Protein AF-A0A6G1R7Q6-F1 (afdb_monomer)

Foldseek 3Di:
DPPPPDDPPDDPDPDPVSVLLVCLCPDPPPLSVQLNPDPDPVSNVVSVVVSVVVVVVVVVVVVVVVVVVVVPPPPPDDDDDDDPDDDDDDDDPDPDDCVVCVVVCVVVVVVVVVVCCVPPVDDDDPDDPDPDPPDPPPCPVVVCVVVFDWDDDAPAQWIAGPPPRDIDGHPDHDHDPPPDPD

Structure (mmCIF, N/CA/C/O backbone):
data_AF-A0A6G1R7Q6-F1
#
_entry.id   AF-A0A6G1R7Q6-F1
#
loop_
_atom_site.group_PDB
_atom_site.id
_atom_site.type_symbol
_atom_site.label_atom_id
_atom_site.label_alt_id
_atom_site.label_comp_id
_atom_site.label_asym_id
_atom_site.label_entity_id
_atom_site.label_seq_id
_atom_site.pdbx_PDB_ins_code
_atom_site.Cartn_x
_atom_site.Cartn_y
_atom_site.Cartn_z
_atom_site.occupancy
_atom_site.B_iso_or_equiv
_atom_site.auth_seq_id
_atom_site.auth_comp_id
_atom_site.auth_asym_id
_atom_site.auth_atom_id
_atom_site.pdbx_PDB_model_num
ATOM 1 N N . ARG A 1 1 ? 12.027 -25.058 -57.296 1.00 44.38 1 ARG A N 1
ATOM 2 C CA . ARG A 1 1 ? 12.756 -23.795 -57.598 1.00 44.38 1 ARG A CA 1
ATOM 3 C C . ARG A 1 1 ? 12.072 -22.556 -56.973 1.00 44.38 1 ARG A C 1
ATOM 5 O O . ARG A 1 1 ? 11.992 -21.531 -57.625 1.00 44.38 1 ARG A O 1
ATOM 12 N N . ILE A 1 2 ? 11.591 -22.612 -55.720 1.00 52.03 2 ILE A N 1
ATOM 13 C CA . ILE A 1 2 ? 10.742 -21.535 -55.143 1.00 52.03 2 ILE A CA 1
ATOM 14 C C . ILE A 1 2 ? 11.391 -20.832 -53.927 1.00 52.03 2 ILE A C 1
ATOM 16 O O . ILE A 1 2 ? 10.943 -19.781 -53.499 1.00 52.03 2 ILE A O 1
ATOM 20 N N . LYS A 1 3 ? 12.535 -21.310 -53.413 1.00 49.12 3 LYS A N 1
ATOM 21 C CA . LYS A 1 3 ? 13.227 -20.677 -52.267 1.00 49.12 3 LYS A CA 1
ATOM 22 C C . LYS A 1 3 ? 14.117 -19.464 -52.618 1.00 49.12 3 LYS A C 1
ATOM 24 O O . LYS A 1 3 ? 14.920 -19.065 -51.786 1.00 49.12 3 LYS A O 1
ATOM 29 N N . ARG A 1 4 ? 14.037 -18.900 -53.833 1.00 58.22 4 ARG A N 1
ATOM 30 C CA . ARG A 1 4 ? 14.948 -17.823 -54.302 1.00 58.22 4 ARG A CA 1
ATOM 31 C C . ARG A 1 4 ? 14.340 -16.415 -54.351 1.00 58.22 4 ARG A C 1
ATOM 33 O O . ARG A 1 4 ? 15.056 -15.482 -54.681 1.00 58.22 4 ARG A O 1
ATOM 40 N N . THR A 1 5 ? 13.062 -16.250 -54.012 1.00 52.59 5 THR A N 1
ATOM 41 C CA . THR A 1 5 ? 12.348 -14.960 -54.121 1.00 52.59 5 THR A CA 1
ATOM 42 C C . THR A 1 5 ? 11.816 -14.418 -52.797 1.00 52.59 5 THR A C 1
ATOM 44 O O . THR A 1 5 ? 11.143 -13.393 -52.788 1.00 52.59 5 THR A O 1
ATOM 47 N N . LEU A 1 6 ? 12.127 -15.051 -51.663 1.00 55.28 6 LEU A N 1
ATOM 48 C CA . LEU A 1 6 ? 11.830 -14.445 -50.368 1.00 55.28 6 LEU A CA 1
ATOM 49 C C . LEU A 1 6 ? 12.933 -13.423 -50.059 1.00 55.28 6 LEU A C 1
ATOM 51 O O . LEU A 1 6 ? 14.099 -13.824 -49.999 1.00 55.28 6 LEU A O 1
ATOM 55 N N . PRO A 1 7 ? 12.615 -12.124 -49.875 1.00 53.28 7 PRO A N 1
ATOM 56 C CA . PRO A 1 7 ? 13.604 -11.160 -49.422 1.00 53.28 7 PRO A CA 1
ATOM 57 C C . PRO A 1 7 ? 14.134 -11.666 -48.085 1.00 53.28 7 PRO A C 1
ATOM 59 O O . PRO A 1 7 ? 13.370 -11.871 -47.140 1.00 53.28 7 PRO A O 1
ATOM 62 N N . VAL A 1 8 ? 15.434 -11.942 -48.032 1.00 57.00 8 VAL A N 1
ATOM 63 C CA . VAL A 1 8 ? 16.099 -12.431 -46.828 1.00 57.00 8 VAL A CA 1
ATOM 64 C C . VAL A 1 8 ? 15.989 -11.320 -45.782 1.00 57.00 8 VAL A C 1
ATOM 66 O O . VAL A 1 8 ? 16.783 -10.389 -45.761 1.00 57.00 8 VAL A O 1
ATOM 69 N N . LYS A 1 9 ? 14.961 -11.386 -44.930 1.00 56.50 9 LYS A N 1
ATOM 70 C CA . LYS A 1 9 ? 14.707 -10.454 -43.815 1.00 56.50 9 LYS A CA 1
ATOM 71 C C . LYS A 1 9 ? 15.637 -10.715 -42.616 1.00 56.50 9 LYS A C 1
ATOM 73 O O . LYS A 1 9 ? 15.301 -10.375 -41.488 1.00 56.50 9 LYS A O 1
ATOM 78 N N . GLY A 1 10 ? 16.778 -11.360 -42.848 1.00 63.69 10 GLY A N 1
ATOM 79 C CA . GLY A 1 10 ? 17.744 -11.740 -41.823 1.00 63.69 10 GLY A CA 1
ATOM 80 C C . GLY A 1 10 ? 19.113 -11.102 -42.079 1.00 63.69 10 GLY A C 1
ATOM 81 O O . GLY A 1 10 ? 19.461 -10.867 -43.238 1.00 63.69 10 GLY A O 1
ATOM 82 N N . PRO A 1 11 ? 19.896 -10.817 -41.025 1.00 63.00 11 PRO A N 1
ATOM 83 C CA . PRO A 1 11 ? 21.229 -10.241 -41.158 1.00 63.00 11 PRO A CA 1
ATOM 84 C C . PRO A 1 11 ? 22.168 -11.223 -41.870 1.00 63.00 11 PRO A C 1
ATOM 86 O O . PRO A 1 11 ? 22.487 -12.281 -41.337 1.00 63.00 11 PRO A O 1
ATOM 89 N N . GLN A 1 12 ? 22.647 -10.870 -43.064 1.00 65.62 12 GLN A N 1
ATOM 90 C CA . GLN A 1 12 ? 23.795 -11.542 -43.681 1.00 65.62 12 GLN A CA 1
ATOM 91 C C . GLN A 1 12 ? 25.075 -10.979 -43.056 1.00 65.62 12 GLN A C 1
ATOM 93 O O . GLN A 1 12 ? 25.733 -10.119 -43.632 1.00 65.62 12 GLN A O 1
ATOM 98 N N . ALA A 1 13 ? 25.362 -11.393 -41.822 1.00 61.62 13 ALA A N 1
ATOM 99 C CA . ALA A 1 13 ? 26.537 -10.966 -41.074 1.00 61.62 13 ALA A CA 1
ATOM 100 C C . ALA A 1 13 ? 27.433 -12.186 -40.802 1.00 61.62 13 ALA A C 1
ATOM 102 O O . ALA A 1 13 ? 27.110 -12.974 -39.911 1.00 61.62 13 ALA A O 1
ATOM 103 N N . PRO A 1 14 ? 28.533 -12.382 -41.553 1.00 71.75 14 PRO A N 1
ATOM 104 C CA . PRO A 1 14 ? 29.489 -13.459 -41.288 1.00 71.75 14 PRO A CA 1
ATOM 105 C C . PRO A 1 14 ? 30.235 -13.282 -39.955 1.00 71.75 14 PRO A C 1
ATOM 107 O O . PRO A 1 14 ? 30.800 -14.245 -39.442 1.00 71.75 14 PRO A O 1
ATOM 110 N N . THR A 1 15 ? 30.227 -12.076 -39.370 1.00 84.44 15 THR A N 1
ATOM 111 C CA . THR A 1 15 ? 30.917 -11.766 -38.110 1.00 84.44 15 THR A CA 1
ATOM 112 C C . THR A 1 15 ? 29.987 -11.174 -37.041 1.00 84.44 15 THR A C 1
ATOM 114 O O . THR A 1 15 ? 29.024 -10.462 -37.334 1.00 84.44 15 THR A O 1
ATOM 117 N N . LEU A 1 16 ? 30.298 -11.428 -35.760 1.00 83.00 16 LEU A N 1
ATOM 118 C CA . LEU A 1 16 ? 29.521 -10.930 -34.612 1.00 83.00 16 LEU A CA 1
ATOM 119 C C . LEU A 1 16 ? 29.443 -9.392 -34.573 1.00 83.00 16 LEU A C 1
ATOM 121 O O . LEU A 1 16 ? 28.438 -8.822 -34.151 1.00 83.00 16 LEU A O 1
ATOM 125 N N . SER A 1 17 ? 30.488 -8.708 -35.037 1.00 78.94 17 SER A N 1
ATOM 126 C CA . SER A 1 17 ? 30.551 -7.245 -35.091 1.00 78.94 17 SER A CA 1
ATOM 127 C C . SER A 1 17 ? 29.584 -6.659 -36.123 1.00 78.94 17 SER A C 1
ATOM 129 O O . SER A 1 17 ? 28.929 -5.651 -35.848 1.00 78.94 17 SER A O 1
ATOM 131 N N . GLU A 1 18 ? 29.449 -7.295 -37.286 1.00 81.00 18 GLU A N 1
ATOM 132 C CA . GLU A 1 18 ? 28.482 -6.908 -38.316 1.00 81.00 18 GLU A CA 1
ATOM 133 C C . GLU A 1 18 ? 27.050 -7.180 -37.868 1.00 81.00 18 GLU A C 1
ATOM 135 O O . GLU A 1 18 ? 26.176 -6.336 -38.078 1.00 81.00 18 GLU A O 1
ATOM 140 N N . LEU A 1 19 ? 26.826 -8.297 -37.170 1.00 85.19 19 LEU A N 1
ATOM 141 C CA . LEU A 1 19 ? 25.527 -8.620 -36.588 1.00 85.19 19 LEU A CA 1
ATOM 142 C C . LEU A 1 19 ? 25.128 -7.582 -35.534 1.00 85.19 19 LEU A C 1
ATOM 144 O O . LEU A 1 19 ? 24.022 -7.043 -35.582 1.00 85.19 19 LEU A O 1
ATOM 148 N N . MET A 1 20 ? 26.048 -7.238 -34.629 1.00 82.44 20 MET A N 1
ATOM 149 C CA . MET A 1 20 ? 25.822 -6.225 -33.597 1.00 82.44 20 MET A CA 1
ATOM 150 C C . MET A 1 20 ? 25.578 -4.839 -34.207 1.00 82.44 20 MET A C 1
ATOM 152 O O . MET A 1 20 ? 24.728 -4.080 -33.739 1.00 82.44 20 MET A O 1
ATOM 156 N N . ARG A 1 21 ? 26.285 -4.502 -35.291 1.00 82.81 21 ARG A N 1
ATOM 157 C CA . ARG A 1 21 ? 26.086 -3.247 -36.024 1.00 82.81 21 ARG A CA 1
ATOM 158 C C . ARG A 1 21 ? 24.716 -3.197 -36.700 1.00 82.81 21 ARG A C 1
ATOM 160 O O . ARG A 1 21 ? 24.044 -2.173 -36.597 1.00 82.81 21 ARG A O 1
ATOM 167 N N . TRP A 1 22 ? 24.299 -4.277 -37.357 1.00 83.94 22 TRP A N 1
ATOM 168 C CA . TRP A 1 22 ? 22.972 -4.395 -37.964 1.00 83.94 22 TRP A CA 1
ATOM 169 C C . TRP A 1 22 ? 21.868 -4.294 -36.905 1.00 83.94 22 TRP A C 1
ATOM 171 O O . TRP A 1 22 ? 20.935 -3.504 -37.056 1.00 83.94 22 TRP A O 1
ATOM 181 N N . TYR A 1 23 ? 22.030 -5.004 -35.786 1.00 83.50 23 TYR A N 1
ATOM 182 C CA . TYR A 1 23 ? 21.100 -4.976 -34.660 1.00 83.50 23 TYR A CA 1
ATOM 183 C C . TYR A 1 23 ? 20.928 -3.562 -34.093 1.00 83.50 23 TYR A C 1
ATOM 185 O O . TYR A 1 23 ? 19.812 -3.057 -34.001 1.00 83.50 23 TYR A O 1
ATOM 193 N N . CYS A 1 24 ? 22.030 -2.872 -33.794 1.00 84.31 24 CYS A N 1
ATOM 194 C CA . CYS A 1 24 ? 22.003 -1.503 -33.278 1.00 84.31 24 CYS A CA 1
ATOM 195 C C . CYS A 1 24 ? 21.388 -0.479 -34.249 1.00 84.31 24 CYS A C 1
ATOM 197 O O . CYS A 1 24 ? 20.971 0.593 -33.811 1.00 84.31 24 CYS A O 1
ATOM 199 N N . LEU A 1 25 ? 21.345 -0.771 -35.553 1.00 83.69 25 LEU A N 1
ATOM 200 C CA . LEU A 1 25 ? 20.729 0.098 -36.561 1.00 83.69 25 LEU A CA 1
ATOM 201 C C . LEU A 1 25 ? 19.234 -0.177 -36.764 1.00 83.69 25 LEU A C 1
ATOM 203 O O . LEU A 1 25 ? 18.516 0.751 -37.143 1.00 83.69 25 LEU A O 1
ATOM 207 N N . ASN A 1 26 ? 18.793 -1.413 -36.517 1.00 84.31 26 ASN A N 1
ATOM 208 C CA . ASN A 1 26 ? 17.416 -1.872 -36.720 1.00 84.31 26 ASN A CA 1
ATOM 209 C C . ASN A 1 26 ? 16.586 -1.927 -35.423 1.00 84.31 26 ASN A C 1
ATOM 211 O O . ASN A 1 26 ? 15.364 -2.030 -35.476 1.00 84.31 26 ASN A O 1
ATOM 215 N N . THR A 1 27 ? 17.229 -1.877 -34.256 1.00 85.25 27 THR A N 1
ATOM 216 C CA . THR A 1 27 ? 16.533 -1.854 -32.966 1.00 85.25 27 THR A CA 1
ATOM 217 C C . THR A 1 27 ? 15.796 -0.531 -32.734 1.00 85.25 27 THR A C 1
ATOM 219 O O . THR A 1 27 ? 16.253 0.538 -33.145 1.00 85.25 27 THR A O 1
ATOM 222 N N . ASN A 1 28 ? 14.681 -0.595 -32.001 1.00 84.88 28 ASN A N 1
ATOM 223 C CA . ASN A 1 28 ? 13.943 0.582 -31.531 1.00 84.88 28 ASN A CA 1
ATOM 224 C C . ASN A 1 28 ? 14.662 1.314 -30.380 1.00 84.88 28 ASN A C 1
ATOM 226 O O . ASN A 1 28 ? 14.257 2.404 -29.982 1.00 84.88 28 ASN A O 1
ATOM 230 N N . THR A 1 29 ? 15.748 0.753 -29.835 1.00 83.25 29 THR A N 1
ATOM 231 C CA . THR A 1 29 ? 16.523 1.385 -28.762 1.00 83.25 29 THR A CA 1
ATOM 232 C C . THR A 1 29 ? 17.290 2.609 -29.278 1.00 83.25 29 THR A C 1
ATOM 234 O O . THR A 1 29 ? 18.341 2.495 -29.916 1.00 83.25 29 THR A O 1
ATOM 237 N N . HIS A 1 30 ? 16.796 3.805 -28.950 1.00 82.56 30 HIS A N 1
ATOM 238 C CA . HIS A 1 30 ? 17.346 5.080 -29.426 1.00 82.56 30 HIS A CA 1
ATOM 239 C C . HIS A 1 30 ? 18.841 5.295 -29.103 1.00 82.56 30 HIS A C 1
ATOM 241 O O . HIS A 1 30 ? 19.552 5.921 -29.894 1.00 82.56 30 HIS A O 1
ATOM 247 N N . GLY A 1 31 ? 19.342 4.755 -27.983 1.00 82.69 31 GLY A N 1
ATOM 248 C CA . GLY A 1 31 ? 20.753 4.858 -27.581 1.00 82.69 31 GLY A CA 1
ATOM 249 C C . GLY A 1 31 ? 21.711 4.067 -28.482 1.00 82.69 31 GLY A C 1
ATOM 250 O O . GLY A 1 31 ? 22.736 4.591 -28.922 1.00 82.69 31 GLY A O 1
ATOM 251 N N . CYS A 1 32 ? 21.345 2.837 -28.857 1.00 82.56 32 CYS A N 1
ATOM 252 C CA . CYS A 1 32 ? 22.184 1.936 -29.658 1.00 82.56 32 CYS A CA 1
ATOM 253 C C . CYS A 1 32 ? 22.493 2.500 -31.053 1.00 82.56 32 CYS A C 1
ATOM 255 O O . CYS A 1 32 ? 23.638 2.449 -31.515 1.00 82.56 32 CYS A O 1
ATOM 257 N N . ARG A 1 33 ? 21.503 3.131 -31.696 1.00 85.44 33 ARG A N 1
ATOM 258 C CA . ARG A 1 33 ? 21.684 3.787 -32.998 1.00 85.44 33 ARG A CA 1
ATOM 259 C C . ARG A 1 33 ? 22.665 4.961 -32.916 1.00 85.44 33 ARG A C 1
ATOM 261 O O . ARG A 1 33 ? 23.520 5.110 -33.789 1.00 85.44 33 ARG A O 1
ATOM 268 N N . ARG A 1 34 ? 22.577 5.789 -31.867 1.00 85.81 34 ARG A N 1
ATOM 269 C CA . ARG A 1 34 ? 23.455 6.963 -31.671 1.00 85.81 34 ARG A CA 1
ATOM 270 C C . ARG A 1 34 ? 24.919 6.555 -31.466 1.00 85.81 34 ARG A C 1
ATOM 272 O O . ARG A 1 34 ? 25.807 7.219 -32.001 1.00 85.81 34 ARG A O 1
ATOM 279 N N . ILE A 1 35 ? 25.167 5.437 -30.779 1.00 87.00 35 ILE A N 1
ATOM 280 C CA . ILE A 1 35 ? 26.515 4.879 -30.569 1.00 87.00 35 ILE A CA 1
ATOM 281 C C . ILE A 1 35 ? 27.156 4.448 -31.898 1.00 87.00 35 ILE A C 1
ATOM 283 O O . ILE A 1 35 ? 28.330 4.740 -32.132 1.00 87.00 35 ILE A O 1
ATOM 287 N N . VAL A 1 36 ? 26.398 3.782 -32.778 1.00 84.88 36 VAL A N 1
ATOM 288 C CA . VAL A 1 36 ? 26.906 3.262 -34.064 1.00 84.88 36 VAL A CA 1
ATOM 289 C C . VAL A 1 36 ? 27.060 4.352 -35.129 1.00 84.88 36 VAL A C 1
ATOM 291 O O . VAL A 1 36 ? 27.971 4.279 -35.951 1.00 84.88 36 VAL A O 1
ATOM 294 N N . VAL A 1 37 ? 26.202 5.375 -35.117 1.00 85.19 37 VAL A N 1
ATOM 295 C CA . VAL A 1 37 ? 26.237 6.478 -36.097 1.00 85.19 37 VAL A CA 1
ATOM 296 C C . VAL A 1 37 ? 27.281 7.553 -35.736 1.00 85.19 37 VAL A C 1
ATOM 298 O O . VAL A 1 37 ? 27.725 8.305 -36.606 1.00 85.19 37 VAL A O 1
ATOM 301 N N . SER A 1 38 ? 27.719 7.634 -34.474 1.00 84.31 38 SER A N 1
ATOM 302 C CA . SER A 1 38 ? 28.721 8.613 -34.030 1.00 84.31 38 SER A CA 1
ATOM 303 C C . SER A 1 38 ? 30.105 8.354 -34.644 1.00 84.31 38 SER A C 1
ATOM 305 O O . SER A 1 38 ? 30.732 7.327 -34.395 1.00 84.31 38 SER A O 1
ATOM 307 N N . ARG A 1 39 ? 30.627 9.334 -35.394 1.00 81.06 39 ARG A N 1
ATOM 308 C CA . ARG A 1 39 ? 31.957 9.269 -36.033 1.00 81.06 39 ARG A CA 1
ATOM 309 C C . ARG A 1 39 ? 33.130 9.615 -35.103 1.00 81.06 39 ARG A C 1
ATOM 311 O O . ARG A 1 39 ? 34.262 9.258 -35.399 1.00 81.06 39 ARG A O 1
ATOM 318 N N . GLY A 1 40 ? 32.886 10.319 -33.993 1.00 88.50 40 GLY A N 1
ATOM 319 C CA . GLY A 1 40 ? 33.937 10.763 -33.066 1.00 88.50 40 GLY A CA 1
ATOM 320 C C . GLY A 1 40 ? 34.057 9.870 -31.830 1.00 88.50 40 GLY A C 1
ATOM 321 O O . GLY A 1 40 ? 33.034 9.520 -31.240 1.00 88.50 40 GLY A O 1
ATOM 322 N N . ARG A 1 41 ? 35.292 9.564 -31.395 1.00 85.69 41 ARG A N 1
ATOM 323 C CA . ARG A 1 41 ? 35.556 8.719 -30.211 1.00 85.69 41 ARG A CA 1
ATOM 324 C C . ARG A 1 41 ? 34.909 9.286 -28.943 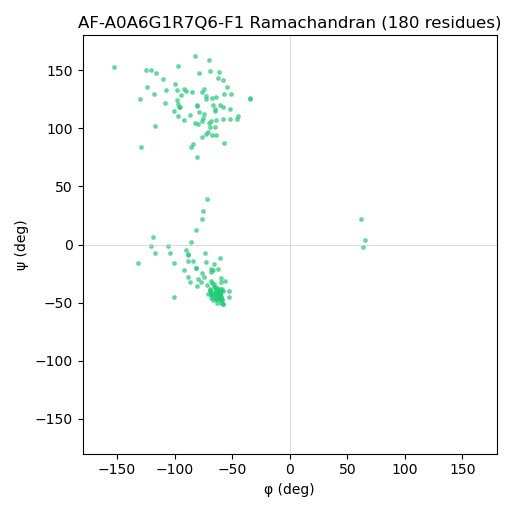1.00 85.69 41 ARG A C 1
ATOM 326 O O . ARG A 1 41 ? 34.130 8.587 -28.312 1.00 85.69 41 ARG A O 1
ATOM 333 N N . LEU A 1 42 ? 35.135 10.567 -28.635 1.00 89.19 42 LEU A N 1
ATOM 334 C CA . LEU A 1 42 ? 34.558 11.229 -27.454 1.00 89.19 42 LEU A CA 1
ATOM 335 C C . LEU A 1 42 ? 33.023 11.202 -27.461 1.00 89.19 42 LEU A C 1
ATOM 337 O O . LEU A 1 42 ? 32.395 10.793 -26.492 1.00 89.19 42 LEU A O 1
ATOM 341 N N . ARG A 1 43 ? 32.411 11.566 -28.595 1.00 86.69 43 ARG A N 1
ATOM 342 C CA . ARG A 1 43 ? 30.950 11.528 -28.757 1.00 86.69 43 ARG A CA 1
ATOM 343 C C . ARG A 1 43 ? 30.402 10.116 -28.566 1.00 86.69 43 ARG A C 1
ATOM 345 O O . ARG A 1 43 ? 29.370 9.944 -27.932 1.00 86.69 43 ARG A O 1
ATOM 352 N N . ARG A 1 44 ? 31.104 9.101 -29.076 1.00 88.19 44 ARG A N 1
ATOM 353 C CA . ARG A 1 44 ? 30.725 7.697 -28.894 1.00 88.19 44 ARG A CA 1
ATOM 354 C C . ARG A 1 44 ? 30.810 7.275 -27.425 1.00 88.19 44 ARG A C 1
ATOM 356 O O . ARG A 1 44 ? 29.879 6.633 -26.958 1.00 88.19 44 ARG A O 1
ATOM 363 N N . PHE A 1 45 ? 31.856 7.676 -26.700 1.00 90.50 45 PHE A N 1
ATOM 364 C CA . PHE A 1 45 ? 31.972 7.421 -25.260 1.00 90.50 45 PHE A CA 1
ATOM 365 C C . PHE A 1 45 ? 30.834 8.059 -24.460 1.00 90.50 45 PHE A C 1
ATOM 367 O O . PHE A 1 45 ? 30.230 7.375 -23.641 1.00 90.50 45 PHE A O 1
ATOM 374 N N . ILE A 1 46 ? 30.479 9.315 -24.749 1.00 92.06 46 ILE A N 1
ATOM 375 C CA . ILE A 1 46 ? 29.350 9.998 -24.093 1.00 92.06 46 ILE A CA 1
ATOM 376 C C . ILE A 1 46 ? 28.043 9.226 -24.320 1.00 92.06 46 ILE A C 1
ATOM 378 O O . ILE A 1 46 ? 27.308 8.965 -23.372 1.00 92.06 46 ILE A O 1
ATOM 382 N N . TRP A 1 47 ? 27.768 8.807 -25.560 1.00 90.25 47 TRP A N 1
ATOM 383 C CA . TRP A 1 47 ? 26.565 8.026 -25.865 1.00 90.25 47 TRP A CA 1
ATOM 384 C C . TRP A 1 47 ? 26.565 6.647 -25.203 1.00 90.25 47 TRP A C 1
ATOM 386 O O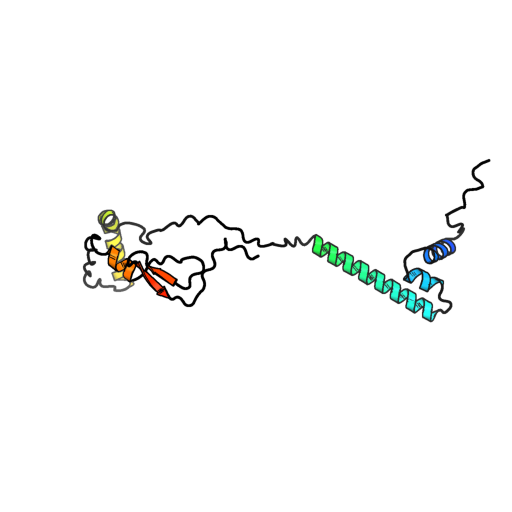 . TRP A 1 47 ? 25.509 6.196 -24.765 1.00 90.25 47 TRP A O 1
ATOM 396 N N . ILE A 1 48 ? 27.721 5.984 -25.100 1.00 90.44 48 ILE A N 1
ATOM 397 C CA . ILE A 1 48 ? 27.847 4.711 -24.377 1.00 90.44 48 ILE A CA 1
ATOM 398 C C . ILE A 1 48 ? 27.527 4.916 -22.898 1.00 90.44 48 ILE A C 1
ATOM 400 O O . ILE A 1 48 ? 26.686 4.197 -22.370 1.00 90.44 48 ILE A O 1
ATOM 404 N N . LEU A 1 49 ? 28.145 5.911 -22.258 1.00 93.69 49 LEU A N 1
ATOM 405 C CA . LEU A 1 49 ? 27.953 6.187 -20.837 1.00 93.69 49 LEU A CA 1
ATOM 406 C C . LEU A 1 49 ? 26.493 6.533 -20.534 1.00 93.69 49 LEU A C 1
ATOM 408 O O . LEU A 1 49 ? 25.899 5.928 -19.651 1.00 93.69 49 LEU A O 1
ATOM 412 N N . LEU A 1 50 ? 25.879 7.406 -21.337 1.00 92.56 50 LEU A N 1
ATOM 413 C CA . LEU A 1 50 ? 24.469 7.766 -21.187 1.00 92.56 50 LEU A CA 1
ATOM 414 C C . LEU A 1 50 ? 23.538 6.553 -21.340 1.00 92.56 50 LEU A C 1
ATOM 416 O O . LEU A 1 50 ? 22.597 6.388 -20.567 1.00 92.56 50 LEU A O 1
ATOM 420 N N . THR A 1 51 ? 23.804 5.693 -22.327 1.00 91.19 51 THR A N 1
ATOM 421 C CA . THR A 1 51 ? 22.982 4.497 -22.565 1.00 91.19 51 THR A CA 1
ATOM 422 C C . THR A 1 51 ? 23.161 3.476 -21.439 1.00 91.19 51 THR A C 1
ATOM 424 O O . THR A 1 51 ? 22.181 2.886 -20.995 1.00 91.19 51 THR A O 1
ATOM 427 N N . LEU A 1 52 ? 24.387 3.303 -20.935 1.00 93.06 52 LEU A N 1
ATOM 428 C CA . LEU A 1 52 ? 24.688 2.420 -19.807 1.00 93.06 52 LEU A CA 1
ATOM 429 C C . LEU A 1 52 ? 24.009 2.906 -18.520 1.00 93.06 52 LEU A C 1
ATOM 431 O O . LEU A 1 52 ? 23.379 2.111 -17.827 1.00 93.06 52 LEU A O 1
ATOM 435 N N . SER A 1 53 ? 24.078 4.208 -18.232 1.00 94.94 53 SER A N 1
ATOM 436 C CA . SER A 1 53 ? 23.394 4.814 -17.088 1.00 94.94 53 SER A CA 1
ATOM 437 C C . SER A 1 53 ? 21.880 4.623 -17.169 1.00 94.94 53 SER A C 1
ATOM 439 O O . SER A 1 53 ? 21.270 4.231 -16.180 1.00 94.94 53 SER A O 1
ATOM 441 N N . ALA A 1 54 ? 21.271 4.827 -18.343 1.00 93.31 54 ALA A N 1
ATOM 442 C CA . ALA A 1 54 ? 19.838 4.599 -18.527 1.00 93.31 54 ALA A CA 1
ATOM 443 C C . ALA A 1 54 ? 19.445 3.133 -18.270 1.00 93.31 54 ALA A C 1
ATOM 445 O O . ALA A 1 54 ? 18.460 2.878 -17.585 1.00 93.31 54 ALA A O 1
ATOM 446 N N . VAL A 1 55 ? 20.234 2.170 -18.760 1.00 93.81 55 VAL A N 1
ATOM 447 C CA . VAL A 1 55 ? 20.012 0.741 -18.479 1.00 93.81 55 VAL A CA 1
ATOM 448 C C . VAL A 1 55 ? 20.132 0.450 -16.982 1.00 93.81 55 VAL A C 1
ATOM 450 O O . VAL A 1 55 ? 19.279 -0.242 -16.434 1.00 93.81 55 VAL A O 1
ATOM 453 N N . GLY A 1 56 ? 21.136 1.016 -16.306 1.00 95.75 56 GLY A N 1
ATOM 454 C CA . GLY A 1 56 ? 21.300 0.878 -14.858 1.00 95.75 56 GLY A CA 1
ATOM 455 C C . GLY A 1 56 ? 20.100 1.411 -14.070 1.00 95.75 56 GLY A C 1
ATOM 456 O O . GLY A 1 56 ? 19.589 0.715 -13.198 1.00 95.75 56 GLY A O 1
ATOM 457 N N . LEU A 1 57 ? 19.598 2.600 -14.421 1.00 96.25 57 LEU A N 1
ATOM 458 C CA . LEU A 1 57 ? 18.413 3.194 -13.790 1.00 96.25 57 LEU A CA 1
ATOM 459 C C . LEU A 1 57 ? 17.144 2.370 -14.033 1.00 96.25 57 LEU A C 1
ATOM 461 O O . LEU A 1 57 ? 16.326 2.229 -13.128 1.00 96.25 57 LEU A O 1
ATOM 465 N N . ILE A 1 58 ? 16.982 1.807 -15.233 1.00 95.25 58 ILE A N 1
ATOM 466 C CA . ILE A 1 58 ? 15.851 0.925 -15.542 1.00 95.25 58 ILE A CA 1
ATOM 467 C C . ILE A 1 58 ? 15.921 -0.340 -14.688 1.00 95.25 58 ILE A C 1
ATOM 469 O O . ILE A 1 58 ? 14.923 -0.703 -14.079 1.00 95.25 58 ILE A O 1
ATOM 473 N N . LEU A 1 59 ? 17.086 -0.989 -14.599 1.00 96.25 59 LEU A N 1
ATOM 474 C CA . LEU A 1 59 ? 17.256 -2.185 -13.768 1.00 96.25 59 LEU A CA 1
ATOM 475 C C . LEU A 1 59 ? 17.007 -1.886 -12.288 1.00 96.25 59 LEU A C 1
ATOM 477 O O . LEU A 1 59 ? 16.336 -2.669 -11.619 1.00 96.25 59 LEU A O 1
ATOM 481 N N . TRP A 1 60 ? 17.488 -0.738 -11.804 1.00 96.81 60 TRP A N 1
ATOM 482 C CA . TRP A 1 60 ? 17.217 -0.267 -10.449 1.00 96.81 60 TRP A CA 1
ATOM 483 C C . TRP A 1 60 ? 15.714 -0.085 -10.206 1.00 96.81 60 TRP A C 1
ATOM 485 O O . TRP A 1 60 ? 15.175 -0.656 -9.262 1.00 96.81 60 TRP A O 1
ATOM 495 N N . GLN A 1 61 ? 15.007 0.626 -11.092 1.00 96.00 61 GLN A N 1
ATOM 496 C CA . GLN A 1 61 ? 13.558 0.799 -10.953 1.00 96.00 61 GLN A CA 1
ATOM 497 C C . GLN A 1 61 ? 12.773 -0.498 -11.106 1.00 96.00 61 GLN A C 1
ATOM 499 O O . GLN A 1 61 ? 11.758 -0.668 -10.438 1.00 96.00 61 GLN A O 1
ATOM 504 N N . CYS A 1 62 ? 13.217 -1.422 -11.955 1.00 95.19 62 CYS A N 1
ATOM 505 C CA . CYS A 1 62 ? 12.606 -2.742 -12.050 1.00 95.19 62 CYS A CA 1
ATOM 506 C C . CYS A 1 62 ? 12.771 -3.527 -10.745 1.00 95.19 62 CYS A C 1
ATOM 508 O O . CYS A 1 62 ? 11.822 -4.185 -10.327 1.00 95.19 62 CYS A O 1
ATOM 510 N N . ALA A 1 63 ? 13.938 -3.446 -10.096 1.00 94.50 63 ALA A N 1
ATOM 511 C CA . ALA A 1 63 ? 14.163 -4.075 -8.800 1.00 94.50 63 ALA A CA 1
ATOM 512 C C . ALA A 1 63 ? 13.259 -3.464 -7.721 1.00 94.50 63 ALA A C 1
ATOM 514 O O . ALA A 1 63 ? 12.578 -4.207 -7.020 1.00 94.50 63 ALA A O 1
ATOM 515 N N . GLU A 1 64 ? 13.175 -2.134 -7.647 1.00 93.12 64 GLU A N 1
ATOM 516 C CA . GLU A 1 64 ? 12.301 -1.437 -6.695 1.00 93.12 64 GLU A CA 1
ATOM 517 C C . GLU A 1 64 ? 10.824 -1.787 -6.919 1.00 93.12 64 GLU A C 1
ATOM 519 O O . GLU A 1 64 ? 10.103 -2.121 -5.982 1.00 93.12 64 GLU A O 1
ATOM 524 N N . LEU A 1 65 ? 10.376 -1.793 -8.178 1.00 91.56 65 LEU A N 1
ATOM 525 C CA . LEU A 1 65 ? 9.014 -2.185 -8.535 1.00 91.56 65 LEU A CA 1
ATOM 526 C C . LEU A 1 65 ? 8.717 -3.627 -8.118 1.00 91.56 65 LEU A C 1
ATOM 528 O O . LEU A 1 65 ? 7.628 -3.909 -7.622 1.00 91.56 65 LEU A O 1
ATOM 532 N N . LEU A 1 66 ? 9.673 -4.535 -8.313 1.00 90.88 66 LEU A N 1
ATOM 533 C CA . LEU A 1 66 ? 9.523 -5.933 -7.936 1.00 90.88 66 LEU A CA 1
ATOM 534 C C . LEU A 1 66 ? 9.456 -6.088 -6.411 1.00 90.88 66 LEU A C 1
ATOM 536 O O . LEU A 1 66 ? 8.584 -6.793 -5.906 1.00 90.88 66 LEU A O 1
ATOM 540 N N . MET A 1 67 ? 10.318 -5.386 -5.677 1.00 89.00 67 MET A N 1
ATOM 541 C CA . MET A 1 67 ? 10.292 -5.355 -4.212 1.00 89.00 67 MET A CA 1
ATOM 542 C C . MET A 1 67 ? 8.976 -4.783 -3.683 1.00 89.00 67 MET A C 1
ATOM 544 O O . MET A 1 67 ? 8.385 -5.354 -2.767 1.00 89.00 67 MET A O 1
ATOM 548 N N . ASN A 1 68 ? 8.474 -3.709 -4.291 1.00 85.25 68 ASN A N 1
ATOM 549 C CA . ASN A 1 68 ? 7.187 -3.114 -3.946 1.00 85.25 68 ASN A CA 1
ATOM 550 C C . ASN A 1 68 ? 5.995 -4.009 -4.328 1.00 85.25 68 ASN A C 1
ATOM 552 O O . ASN A 1 68 ? 4.981 -3.994 -3.643 1.00 85.25 68 ASN A O 1
ATOM 556 N N . TYR A 1 69 ? 6.103 -4.808 -5.391 1.00 84.25 69 TYR A N 1
ATOM 557 C CA . TYR A 1 69 ? 5.082 -5.792 -5.760 1.00 84.25 69 TYR A CA 1
ATOM 558 C C . TYR A 1 69 ? 5.001 -6.947 -4.751 1.00 84.25 69 TYR A C 1
ATOM 560 O O . TYR A 1 69 ? 3.907 -7.363 -4.374 1.00 84.25 69 TYR A O 1
ATOM 568 N N . TYR A 1 70 ? 6.148 -7.456 -4.289 1.00 82.62 70 TYR A N 1
ATOM 569 C CA . TYR A 1 70 ? 6.188 -8.505 -3.261 1.00 82.62 70 TYR A CA 1
ATOM 570 C C . TYR A 1 70 ? 5.893 -7.980 -1.854 1.00 82.62 70 TYR A C 1
ATOM 572 O O . TYR A 1 70 ? 5.422 -8.731 -0.999 1.00 82.62 70 TYR A O 1
ATOM 580 N N . SER A 1 71 ? 6.133 -6.694 -1.613 1.00 77.56 71 SER A N 1
ATOM 581 C CA . SER A 1 71 ? 5.671 -6.006 -0.413 1.00 77.56 71 SER A CA 1
ATOM 582 C C . SER A 1 71 ? 4.166 -5.806 -0.540 1.00 77.56 71 SER A C 1
ATOM 584 O O . SER A 1 71 ? 3.713 -4.867 -1.183 1.00 77.56 71 SER A O 1
ATOM 586 N N . ALA A 1 72 ? 3.383 -6.724 0.026 1.00 63.62 72 ALA A N 1
ATOM 587 C CA . ALA A 1 72 ? 1.925 -6.717 -0.041 1.00 63.62 72 ALA A CA 1
ATOM 588 C C . ALA A 1 72 ? 1.333 -5.401 0.508 1.00 63.62 72 ALA A C 1
ATOM 590 O O . ALA A 1 72 ? 0.988 -5.285 1.684 1.00 63.62 72 ALA A O 1
ATOM 591 N N . SER A 1 73 ? 1.203 -4.397 -0.356 1.00 61.31 73 SER A N 1
ATOM 592 C CA . SER A 1 73 ? 0.539 -3.135 -0.065 1.00 61.31 73 SER A CA 1
ATOM 593 C C . SER A 1 73 ? -0.950 -3.341 -0.299 1.00 61.31 73 SER A C 1
ATOM 595 O O . SER A 1 73 ? -1.490 -3.132 -1.383 1.00 61.31 73 SER A O 1
ATOM 597 N N . VAL A 1 74 ? -1.636 -3.828 0.734 1.00 68.00 74 VAL A N 1
ATOM 598 C CA . VAL A 1 74 ? -3.094 -3.926 0.704 1.00 68.00 74 VAL A CA 1
ATOM 599 C C . VAL A 1 74 ? -3.637 -2.500 0.742 1.00 68.00 74 VAL A C 1
ATOM 601 O O . VAL A 1 74 ? -3.653 -1.852 1.788 1.00 68.00 74 VAL A O 1
ATOM 604 N N . SER A 1 75 ? -4.043 -1.975 -0.413 1.00 62.59 75 SER A N 1
ATOM 605 C CA . SER A 1 75 ? -4.729 -0.689 -0.498 1.00 62.59 75 SER A CA 1
ATOM 606 C C . SER A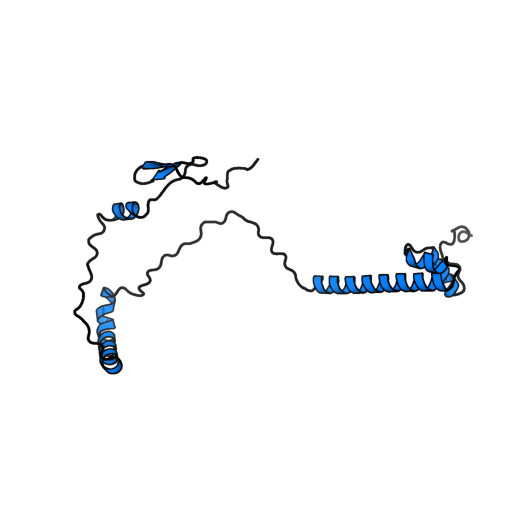 1 75 ? -6.107 -0.825 0.155 1.00 62.59 75 SER A C 1
ATOM 608 O O . SER A 1 75 ? -7.068 -1.273 -0.479 1.00 62.59 75 SER A O 1
ATOM 610 N N . VAL A 1 76 ? -6.211 -0.482 1.441 1.00 63.75 76 VAL A N 1
ATOM 611 C CA . VAL A 1 76 ? -7.486 -0.504 2.168 1.00 63.75 76 VAL A CA 1
ATOM 612 C C . VAL A 1 76 ? -8.350 0.636 1.638 1.00 63.75 76 VAL A C 1
ATOM 614 O O . VAL A 1 76 ? -8.210 1.791 2.033 1.00 63.75 76 VAL A O 1
A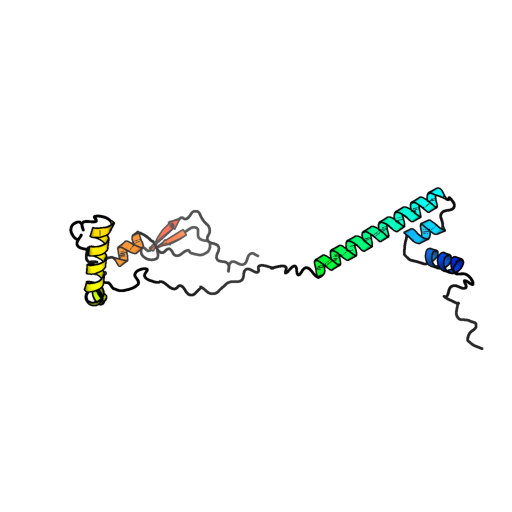TOM 617 N N . THR A 1 77 ? -9.240 0.315 0.701 1.00 66.31 77 THR A N 1
ATOM 618 C CA . THR A 1 77 ? -10.231 1.269 0.202 1.00 66.31 77 THR A CA 1
ATOM 619 C C . THR A 1 77 ? -11.398 1.286 1.181 1.00 66.31 77 THR A C 1
ATOM 621 O O . THR A 1 77 ? -12.186 0.343 1.231 1.00 66.31 77 THR A O 1
ATOM 624 N N . VAL A 1 78 ? -11.496 2.339 1.992 1.00 69.44 78 VAL A N 1
ATOM 625 C CA . VAL A 1 78 ? -12.588 2.496 2.960 1.00 69.44 78 VAL A CA 1
ATOM 626 C C . VAL A 1 78 ? -13.854 2.915 2.213 1.00 69.44 78 VAL A C 1
ATOM 628 O O . VAL A 1 78 ? -13.974 4.048 1.755 1.00 69.44 78 VAL A O 1
ATOM 631 N N . GLN A 1 79 ? -14.798 1.987 2.074 1.00 72.44 79 GLN A N 1
ATOM 632 C CA . GLN A 1 79 ? -16.119 2.243 1.499 1.00 72.44 79 GLN A CA 1
ATOM 633 C C . GLN A 1 79 ? -17.136 2.479 2.623 1.00 72.44 79 GLN A C 1
ATOM 635 O O . GLN A 1 79 ? -17.358 1.612 3.468 1.00 72.44 79 GLN A O 1
ATOM 640 N N . PHE A 1 80 ? -17.778 3.650 2.637 1.00 72.69 80 PHE A N 1
ATOM 641 C CA . PHE A 1 80 ? -18.757 4.023 3.665 1.00 72.69 80 PHE A CA 1
ATOM 642 C C . PHE A 1 80 ? -20.167 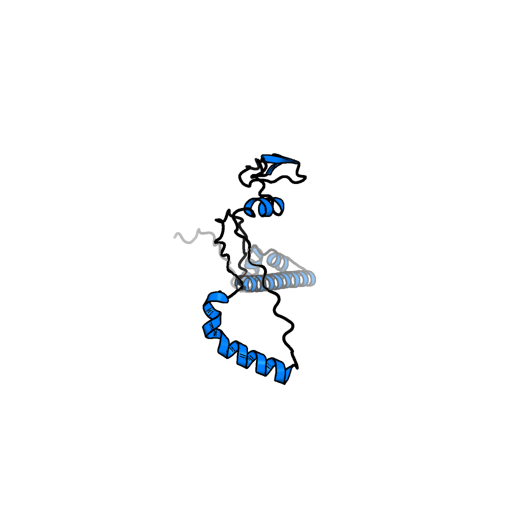3.519 3.327 1.00 72.69 80 PHE A C 1
ATOM 644 O O . PHE A 1 80 ? -21.009 4.263 2.810 1.00 72.69 80 PHE A O 1
ATOM 651 N N . GLN A 1 81 ? -20.454 2.263 3.665 1.00 78.94 81 GLN A N 1
ATOM 652 C CA . GLN A 1 81 ? -21.805 1.702 3.557 1.00 78.94 81 GLN A CA 1
ATOM 653 C C . GLN A 1 81 ? -22.686 2.065 4.766 1.00 78.94 81 GLN A C 1
ATOM 655 O O . GLN A 1 81 ? -22.201 2.529 5.796 1.00 78.94 81 GLN A O 1
ATOM 660 N N . LYS A 1 82 ? -24.011 1.936 4.625 1.00 76.06 82 LYS A N 1
ATOM 661 C CA . LYS A 1 82 ? -24.974 2.114 5.727 1.00 76.06 82 LYS A CA 1
ATOM 662 C C . LYS A 1 82 ? -24.955 0.818 6.546 1.00 76.06 82 LYS A C 1
ATOM 664 O O . LYS A 1 82 ? -25.458 -0.196 6.075 1.00 76.06 82 LYS A O 1
ATOM 669 N N . LEU A 1 83 ? -24.307 0.828 7.713 1.00 79.62 83 LEU A N 1
ATOM 670 C CA . LEU A 1 83 ? -24.260 -0.341 8.598 1.00 79.62 83 LEU A CA 1
ATOM 671 C C . LEU A 1 83 ? -25.571 -0.472 9.393 1.00 79.62 83 LEU A C 1
ATOM 673 O O . LEU A 1 83 ? -26.179 0.551 9.726 1.00 79.62 83 LEU A O 1
ATOM 677 N N . PRO A 1 84 ? -26.007 -1.705 9.718 1.00 85.25 84 PRO A N 1
ATOM 678 C CA . PRO A 1 84 ? -27.105 -1.911 10.652 1.00 85.25 84 PRO A CA 1
ATOM 679 C C . PRO A 1 84 ? -26.736 -1.344 12.025 1.00 85.25 84 PRO A C 1
ATOM 681 O O . PRO A 1 84 ? -25.567 -1.338 12.419 1.00 85.25 84 PRO A O 1
ATOM 684 N N . PHE A 1 85 ? -27.743 -0.868 12.757 1.00 89.06 85 PHE A N 1
ATOM 685 C CA . PHE A 1 85 ? -27.549 -0.401 14.125 1.00 89.06 85 PHE A CA 1
ATOM 686 C C . PHE A 1 85 ? -26.933 -1.532 14.976 1.00 89.06 85 PHE A C 1
ATOM 688 O O . PHE A 1 85 ? -27.430 -2.661 14.913 1.00 89.06 85 PHE A O 1
ATOM 695 N N . PRO A 1 86 ? -25.841 -1.276 15.722 1.00 91.88 86 PRO A N 1
ATOM 696 C CA . PRO A 1 86 ? -25.123 -2.327 16.431 1.00 91.88 86 PRO A CA 1
ATOM 697 C C . PRO A 1 86 ? -25.944 -2.868 17.603 1.00 91.88 86 PRO A C 1
ATOM 699 O O . PRO A 1 86 ? -26.812 -2.189 18.152 1.00 91.88 86 PRO A O 1
ATOM 702 N N . ALA A 1 87 ? -25.622 -4.084 18.040 1.00 92.31 87 ALA A N 1
ATOM 703 C CA . ALA A 1 87 ? -26.121 -4.584 19.311 1.00 92.31 87 ALA A CA 1
ATOM 704 C C . ALA A 1 87 ? -25.540 -3.728 20.449 1.00 92.31 87 ALA A C 1
ATOM 706 O O . ALA A 1 87 ? -24.325 -3.681 20.643 1.00 92.31 87 ALA A O 1
ATOM 707 N N . VAL A 1 88 ? -26.409 -3.035 21.185 1.00 91.81 88 VAL A N 1
ATOM 708 C CA . VAL A 1 88 ? -26.023 -2.253 22.364 1.00 91.81 88 VAL A CA 1
ATOM 709 C C . VAL A 1 88 ? -26.284 -3.095 23.606 1.00 91.81 88 VAL A C 1
ATOM 711 O O . VAL A 1 88 ? -27.435 -3.332 23.970 1.00 91.81 88 VAL A O 1
ATOM 714 N N . THR A 1 89 ? -25.215 -3.532 24.269 1.00 93.62 89 THR A N 1
ATOM 715 C CA . THR A 1 89 ? -25.304 -4.251 25.546 1.00 93.62 89 THR A CA 1
ATOM 716 C C . THR A 1 89 ? -25.113 -3.272 26.697 1.00 93.62 89 THR A C 1
ATOM 718 O O . THR A 1 89 ? -24.053 -2.661 26.830 1.00 93.62 89 THR A O 1
ATOM 721 N N . ILE A 1 90 ? -26.130 -3.133 27.548 1.00 91.31 90 ILE A N 1
ATOM 722 C CA . ILE A 1 90 ? -26.065 -2.318 28.765 1.00 91.31 90 ILE A CA 1
ATOM 723 C C . ILE A 1 90 ? -25.840 -3.255 29.952 1.00 91.31 90 ILE A C 1
ATOM 725 O O . ILE A 1 90 ? -26.709 -4.058 30.285 1.00 91.31 90 ILE A O 1
ATOM 729 N N . CYS A 1 91 ? -24.682 -3.135 30.603 1.00 91.38 91 CYS A N 1
ATOM 730 C CA . CYS A 1 91 ? -24.342 -3.902 31.800 1.00 91.38 91 CYS A CA 1
ATOM 731 C C . CYS A 1 91 ? -24.312 -2.998 33.034 1.00 91.38 91 CYS A C 1
ATOM 733 O O . CYS A 1 91 ? -23.827 -1.867 32.987 1.00 91.38 91 CYS A O 1
ATOM 735 N N . ASN A 1 92 ? -24.786 -3.520 34.165 1.00 91.62 92 ASN A N 1
ATOM 736 C CA . ASN A 1 92 ? -24.558 -2.895 35.462 1.00 91.62 92 ASN A CA 1
ATOM 737 C C . ASN A 1 92 ? -23.099 -3.134 35.882 1.00 91.62 92 ASN A C 1
ATOM 739 O O . ASN A 1 92 ? -22.622 -4.263 35.807 1.00 91.62 92 ASN A O 1
ATOM 743 N N . ILE A 1 93 ? -22.403 -2.093 36.352 1.00 90.81 93 ILE A N 1
ATOM 744 C CA . ILE A 1 93 ? -21.029 -2.220 36.868 1.00 90.81 93 ILE A CA 1
ATOM 745 C C . ILE A 1 93 ? -20.973 -3.046 38.155 1.00 90.81 93 ILE A C 1
ATOM 747 O O . ILE A 1 93 ? -19.928 -3.575 38.519 1.00 90.81 93 ILE A O 1
ATOM 751 N N . ASN A 1 94 ? -22.100 -3.133 38.862 1.00 89.06 94 ASN A N 1
ATOM 752 C CA . ASN A 1 94 ? -22.193 -3.886 40.091 1.00 89.06 94 ASN A CA 1
ATOM 753 C C . ASN A 1 94 ? -22.339 -5.390 39.781 1.00 89.06 94 ASN A C 1
ATOM 755 O O . ASN A 1 94 ? -23.383 -5.784 39.253 1.00 89.06 94 ASN A O 1
ATOM 759 N N . PRO A 1 95 ? -21.347 -6.230 40.134 1.00 85.75 95 PRO A N 1
ATOM 760 C CA . PRO A 1 95 ? -21.305 -7.639 39.739 1.00 85.75 95 PRO A CA 1
ATOM 761 C C . PRO A 1 95 ? -22.388 -8.497 40.404 1.00 85.75 95 PRO A C 1
ATOM 763 O O . PRO A 1 95 ? -22.733 -9.558 39.893 1.00 85.75 95 PRO A O 1
ATOM 766 N N . TYR A 1 96 ? -22.942 -8.056 41.535 1.00 86.62 96 TYR A N 1
ATOM 767 C CA . TYR A 1 96 ? -23.993 -8.784 42.239 1.00 86.62 96 TYR A CA 1
ATOM 768 C C . TYR A 1 96 ? -24.889 -7.852 43.051 1.00 86.62 96 TYR A C 1
ATOM 770 O O . TYR A 1 96 ? -24.479 -6.800 43.539 1.00 86.62 96 TYR A O 1
ATOM 778 N N . LYS A 1 97 ? -26.145 -8.242 43.264 1.00 87.44 97 LYS A N 1
ATOM 779 C CA . LYS A 1 97 ? -27.061 -7.488 44.124 1.00 87.44 97 LYS A CA 1
ATOM 780 C C . LYS A 1 97 ? -26.695 -7.725 45.595 1.00 87.44 97 LYS A C 1
ATOM 782 O O . LYS A 1 97 ? -26.952 -8.805 46.117 1.00 87.44 97 LYS A O 1
ATOM 787 N N . TYR A 1 98 ? -26.139 -6.713 46.271 1.00 86.44 98 TYR A N 1
ATOM 788 C CA . TYR A 1 98 ? -25.664 -6.839 47.661 1.00 86.44 98 TYR A CA 1
ATOM 789 C C . TYR A 1 98 ? -26.729 -7.411 48.608 1.00 86.44 98 TYR A C 1
ATOM 791 O O . TYR A 1 98 ? -26.426 -8.282 49.409 1.00 86.44 98 TYR A O 1
ATOM 799 N N . SER A 1 99 ? -28.001 -7.018 48.462 1.00 86.56 99 SER A N 1
ATOM 800 C CA . SER A 1 99 ? -29.090 -7.533 49.307 1.00 86.56 99 SER A CA 1
ATOM 801 C C . SER A 1 99 ? -29.276 -9.051 49.239 1.00 86.56 99 SER A C 1
ATOM 803 O O . SER A 1 99 ? -29.764 -9.631 50.194 1.00 86.56 99 SER A O 1
ATOM 805 N N . SER A 1 100 ? -28.940 -9.679 48.111 1.00 87.88 100 SER A N 1
ATOM 806 C CA . SER A 1 100 ? -29.096 -11.124 47.906 1.00 87.88 100 SER A CA 1
ATOM 807 C C . SER A 1 100 ? -27.843 -11.910 48.297 1.00 87.88 100 SER A C 1
ATOM 809 O O . SER A 1 100 ? -27.935 -13.099 48.563 1.00 87.88 100 SER A O 1
ATOM 811 N N . MET A 1 101 ? -26.681 -11.250 48.329 1.00 88.06 101 MET A N 1
ATOM 812 C CA . MET A 1 101 ? -25.385 -11.869 48.638 1.00 88.06 101 MET A CA 1
ATOM 813 C C . MET A 1 101 ? -24.889 -11.556 50.054 1.00 88.06 101 MET A C 1
ATOM 815 O O . MET A 1 101 ? -23.889 -12.121 50.478 1.00 88.06 101 MET A O 1
ATOM 819 N N . LYS A 1 102 ? -25.570 -10.667 50.787 1.00 88.69 102 LYS A N 1
ATOM 820 C CA . LYS A 1 102 ? -25.152 -10.183 52.108 1.00 88.69 102 LYS A CA 1
ATOM 821 C C . LYS A 1 102 ? -24.861 -11.318 53.088 1.00 88.69 102 LYS A C 1
ATOM 823 O O . LYS A 1 102 ? -23.847 -11.273 53.771 1.00 88.69 102 LYS A O 1
ATOM 828 N N . ASP A 1 103 ? -25.730 -12.322 53.138 1.00 89.88 103 ASP A N 1
ATOM 829 C CA . ASP A 1 103 ? -25.586 -13.419 54.097 1.00 89.88 103 ASP A CA 1
ATOM 830 C C . ASP A 1 103 ? -24.348 -14.266 53.774 1.00 89.88 103 ASP A C 1
ATOM 832 O O . ASP A 1 103 ? -23.544 -14.543 54.661 1.00 89.88 103 ASP A O 1
ATOM 836 N N . TYR A 1 104 ? -24.125 -14.562 52.490 1.00 89.50 104 TYR A N 1
ATOM 837 C CA . TYR A 1 104 ? -22.952 -15.297 52.007 1.00 89.50 104 TYR A CA 1
ATOM 838 C C . TYR A 1 104 ? -21.640 -14.517 52.166 1.00 89.50 104 TYR A C 1
ATOM 840 O O . TYR A 1 104 ? -20.593 -15.114 52.392 1.00 89.50 104 TYR A O 1
ATOM 848 N N . LEU A 1 105 ? -21.681 -13.189 52.041 1.00 90.31 105 LEU A N 1
ATOM 849 C CA . LEU A 1 105 ? -20.500 -12.326 52.146 1.00 90.31 105 LEU A CA 1
ATOM 850 C C . LEU A 1 105 ? -20.204 -11.876 53.580 1.00 90.31 105 LEU A C 1
ATOM 852 O O . LEU A 1 105 ? -19.146 -11.310 53.820 1.00 90.31 105 LEU A O 1
ATOM 856 N N . SER A 1 106 ? -21.098 -12.135 54.536 1.00 88.19 106 SER A N 1
ATOM 857 C CA . SER A 1 106 ? -20.982 -11.634 55.913 1.00 88.19 106 SER A CA 1
ATOM 858 C C . SER A 1 106 ? -19.696 -12.071 56.624 1.00 88.19 106 SER A C 1
ATOM 860 O O . SER A 1 106 ? -19.085 -11.282 57.348 1.00 88.19 106 SER A O 1
ATOM 862 N N . GLU A 1 107 ? -19.255 -13.307 56.391 1.00 92.38 107 GLU A N 1
ATOM 863 C CA . GLU A 1 107 ? -18.011 -13.844 56.944 1.00 92.38 107 GLU A CA 1
ATOM 864 C C . GLU A 1 107 ? -16.782 -13.194 56.290 1.00 92.38 107 GLU A C 1
ATOM 866 O O . GLU A 1 107 ? -15.855 -12.768 56.981 1.00 92.38 107 GLU A O 1
ATOM 871 N N . LEU A 1 108 ? -16.819 -13.016 54.966 1.00 91.00 108 LEU A N 1
ATOM 872 C CA . LEU A 1 108 ? -15.747 -12.374 54.207 1.00 91.00 108 LEU A CA 1
ATOM 873 C C . LEU A 1 108 ? -15.619 -10.880 54.540 1.00 91.00 108 LEU A C 1
ATOM 875 O O . LEU A 1 108 ? -14.504 -10.382 54.700 1.00 91.00 108 LEU A O 1
ATOM 879 N N . ASP A 1 109 ? -16.740 -10.173 54.696 1.00 90.25 109 ASP A N 1
ATOM 880 C CA . ASP A 1 109 ? -16.788 -8.765 55.109 1.00 90.25 109 ASP A CA 1
ATOM 881 C C . ASP A 1 109 ? -16.158 -8.593 56.504 1.00 90.25 109 ASP A C 1
ATOM 883 O O . ASP A 1 109 ? -15.415 -7.637 56.740 1.00 90.25 109 ASP A O 1
ATOM 887 N N . LYS A 1 110 ? -16.384 -9.546 57.421 1.00 91.69 110 LYS A N 1
ATOM 888 C CA . LYS A 1 110 ? -15.807 -9.533 58.775 1.00 91.69 110 LYS A CA 1
ATOM 889 C C . LYS A 1 110 ? -14.286 -9.699 58.761 1.00 91.69 110 LYS A C 1
ATOM 891 O O . LYS A 1 110 ? -13.587 -8.933 59.429 1.00 91.69 110 LYS A O 1
ATOM 896 N N . GLU A 1 111 ? -13.772 -10.668 58.009 1.00 93.38 111 GLU A N 1
ATOM 897 C CA . GLU A 1 111 ? -12.325 -10.889 57.888 1.00 93.38 111 GLU A CA 1
ATOM 898 C C . GLU A 1 111 ? -11.636 -9.726 57.164 1.00 93.38 111 GLU A C 1
ATOM 900 O O . GLU A 1 111 ? -10.608 -9.222 57.619 1.00 93.38 111 GLU A O 1
ATOM 905 N N . THR A 1 112 ? -12.249 -9.223 56.089 1.00 91.94 112 THR A N 1
ATOM 906 C CA . THR A 1 112 ? -11.744 -8.060 55.344 1.00 91.94 112 THR A CA 1
ATOM 907 C C . THR A 1 112 ? -11.679 -6.830 56.241 1.00 91.94 112 THR A C 1
ATOM 909 O O . THR A 1 112 ? -10.668 -6.129 56.244 1.00 91.94 112 THR A O 1
ATOM 912 N N . LYS A 1 113 ? -12.709 -6.594 57.062 1.00 89.88 113 LYS A N 1
ATOM 913 C CA . LYS A 1 113 ? -12.723 -5.502 58.040 1.00 89.88 113 LYS A CA 1
ATOM 914 C C . LYS A 1 113 ? -11.589 -5.628 59.053 1.00 89.88 113 LYS A C 1
ATOM 916 O O . LYS A 1 113 ? -10.871 -4.658 59.279 1.00 89.88 113 LYS A O 1
ATOM 921 N N . LYS A 1 114 ? -11.393 -6.818 59.624 1.00 92.31 114 LYS A N 1
ATOM 922 C CA . LYS A 1 114 ? -10.313 -7.079 60.586 1.00 92.31 114 LYS A CA 1
ATOM 923 C C . LYS A 1 114 ? -8.934 -6.843 59.966 1.00 92.31 114 LYS A C 1
ATOM 925 O O . LYS A 1 114 ? -8.069 -6.235 60.598 1.00 92.31 114 LYS A O 1
ATOM 930 N N . ALA A 1 115 ? -8.731 -7.289 58.727 1.00 92.69 115 ALA A N 1
ATOM 931 C CA . ALA A 1 115 ? -7.501 -7.036 57.985 1.00 92.69 115 ALA A CA 1
ATOM 932 C C . ALA A 1 115 ? -7.301 -5.533 57.724 1.00 92.69 115 ALA A C 1
ATOM 934 O O . ALA A 1 115 ? -6.213 -5.007 57.952 1.00 92.69 115 ALA A O 1
ATOM 935 N N . LEU A 1 116 ? -8.352 -4.821 57.316 1.00 92.06 116 LEU A N 1
ATOM 936 C CA . LEU A 1 116 ? -8.302 -3.385 57.046 1.00 92.06 116 LEU A CA 1
ATOM 937 C C . LEU A 1 116 ? -7.986 -2.565 58.313 1.00 92.06 116 LEU A C 1
ATOM 939 O O . LEU A 1 116 ? -7.180 -1.637 58.261 1.00 92.06 116 LEU A O 1
ATOM 943 N N . GLU A 1 117 ? -8.566 -2.935 59.457 1.00 90.00 117 GLU A N 1
ATOM 944 C CA . GLU A 1 117 ? -8.260 -2.345 60.768 1.00 90.00 117 GLU A CA 1
ATOM 945 C C . GLU A 1 117 ? -6.803 -2.599 61.172 1.00 90.00 117 GLU A C 1
ATOM 947 O O . GLU A 1 117 ? -6.111 -1.680 61.606 1.00 90.00 117 GLU A O 1
ATOM 952 N N . THR A 1 118 ? -6.317 -3.826 60.974 1.00 93.44 118 THR A N 1
ATOM 953 C CA . THR A 1 118 ? -4.959 -4.230 61.370 1.00 93.44 118 THR A CA 1
ATOM 954 C C . THR A 1 118 ? -3.884 -3.547 60.525 1.00 93.44 118 THR A C 1
ATOM 956 O O . THR A 1 118 ? -2.894 -3.059 61.065 1.00 93.44 118 THR A O 1
ATOM 959 N N . PHE A 1 119 ? -4.058 -3.512 59.202 1.00 93.50 119 PHE A N 1
ATOM 960 C CA . PHE A 1 119 ? -3.036 -2.992 58.290 1.00 93.50 119 PHE A CA 1
ATOM 961 C C . PHE A 1 119 ? -3.119 -1.480 58.080 1.00 93.50 119 PHE A C 1
ATOM 963 O O . PHE A 1 119 ? -2.089 -0.841 57.878 1.00 93.50 119 PHE A O 1
ATOM 970 N N . TYR A 1 120 ? -4.323 -0.903 58.122 1.00 88.56 120 TYR A N 1
ATOM 971 C CA . TYR A 1 120 ? -4.548 0.497 57.753 1.00 88.56 120 TYR A CA 1
ATOM 972 C C . TYR A 1 120 ? -5.147 1.350 58.881 1.00 88.56 120 TYR A C 1
ATOM 974 O O . TYR A 1 120 ? -5.357 2.544 58.675 1.00 88.56 120 TYR A O 1
ATOM 982 N N . GLY A 1 121 ? -5.439 0.782 60.061 1.00 86.00 121 GLY A N 1
ATOM 983 C CA . GLY A 1 121 ? -6.047 1.519 61.181 1.00 86.00 121 GLY A CA 1
ATOM 984 C C . GLY A 1 121 ? -7.438 2.076 60.858 1.00 86.00 121 GLY A C 1
ATOM 985 O O . GLY A 1 121 ? -7.878 3.056 61.461 1.00 86.00 121 GLY A O 1
ATOM 986 N N . PHE A 1 122 ? -8.114 1.503 59.860 1.00 80.00 122 PHE A N 1
ATOM 987 C CA . PHE A 1 122 ? -9.364 2.030 59.328 1.00 80.00 122 PHE A CA 1
ATOM 988 C C . PHE A 1 122 ? -10.534 1.759 60.284 1.00 80.00 122 PHE A C 1
ATOM 990 O O . PHE A 1 122 ? -10.948 0.618 60.443 1.00 80.00 122 PHE A O 1
ATOM 997 N N . SER A 1 123 ? -11.107 2.804 60.887 1.00 71.81 123 SER A N 1
ATOM 998 C CA . SER A 1 123 ? -12.326 2.715 61.704 1.00 71.81 123 SER A CA 1
ATOM 999 C C . SER A 1 123 ? -13.547 3.060 60.844 1.00 71.81 123 SER A C 1
ATOM 1001 O O . SER A 1 123 ? -13.639 4.170 60.315 1.00 71.81 123 SER A O 1
ATOM 1003 N N . GLU A 1 124 ? -14.480 2.116 60.668 1.00 66.62 124 GLU A N 1
ATOM 1004 C CA . GLU A 1 124 ? -15.718 2.353 59.912 1.00 66.62 124 GLU A CA 1
ATOM 1005 C C . GLU A 1 124 ? -16.522 3.516 60.523 1.00 66.62 124 GLU A C 1
ATOM 1007 O O . GLU A 1 124 ? -17.154 3.393 61.574 1.00 66.62 124 GLU A O 1
ATOM 1012 N N . GLY A 1 125 ? -16.539 4.661 59.836 1.00 62.69 125 GLY A N 1
ATOM 1013 C CA . GLY A 1 125 ? -17.461 5.752 60.139 1.00 62.69 125 GLY A CA 1
ATOM 1014 C C . GLY A 1 125 ? -18.918 5.313 59.945 1.00 62.69 125 GLY A C 1
ATOM 1015 O O . GLY A 1 125 ? -19.222 4.550 59.030 1.00 62.69 125 GLY A O 1
ATOM 1016 N N . LYS A 1 126 ? -19.820 5.807 60.811 1.00 51.72 126 LYS A N 1
ATOM 1017 C CA . LYS A 1 126 ? -21.257 5.461 60.875 1.00 51.72 126 LYS A CA 1
ATOM 1018 C C . LYS A 1 126 ? -21.870 5.190 59.494 1.00 51.72 126 LYS A C 1
ATOM 1020 O O . LYS A 1 126 ? -21.827 6.053 58.617 1.00 51.72 126 LYS A O 1
ATOM 1025 N N . SER A 1 127 ? -22.499 4.019 59.354 1.00 52.91 127 SER A N 1
ATOM 1026 C CA . SER A 1 127 ? -23.240 3.588 58.165 1.00 52.91 127 SER A CA 1
ATOM 1027 C C . SER A 1 127 ? -24.147 4.713 57.656 1.00 52.91 127 SER A C 1
ATOM 1029 O O . SER A 1 127 ? -25.149 5.062 58.285 1.00 52.91 127 SER A O 1
ATOM 1031 N N . LYS A 1 128 ? -23.790 5.321 56.519 1.00 53.19 128 LYS A N 1
ATOM 1032 C CA . LYS A 1 128 ? -24.723 6.187 55.800 1.00 53.19 128 LYS A CA 1
ATOM 1033 C C . LYS A 1 128 ? -25.817 5.277 55.262 1.00 53.19 128 LYS A C 1
ATOM 1035 O O . LYS A 1 128 ? -25.587 4.539 54.308 1.00 53.19 128 LYS A O 1
ATOM 1040 N N . VAL A 1 129 ? -26.995 5.347 55.880 1.00 51.84 129 VAL A N 1
ATOM 1041 C CA . VAL A 1 129 ? -28.239 4.771 55.363 1.00 51.84 129 VAL A CA 1
ATOM 1042 C C . VAL A 1 129 ? -28.327 5.118 53.878 1.00 51.84 129 VAL A C 1
ATOM 1044 O O . VAL A 1 129 ? -28.443 6.285 53.495 1.00 51.84 129 VAL A O 1
ATOM 1047 N N . ARG A 1 130 ? -28.182 4.100 53.026 1.00 50.22 130 ARG A N 1
ATOM 1048 C CA . ARG A 1 130 ? -28.326 4.237 51.579 1.00 50.22 130 ARG A CA 1
ATOM 1049 C C . ARG A 1 130 ? -29.753 4.718 51.344 1.00 50.22 130 ARG A C 1
ATOM 1051 O O . ARG A 1 130 ? -30.685 4.040 51.764 1.00 50.22 130 ARG A O 1
ATOM 1058 N N . ARG A 1 131 ? -29.926 5.895 50.728 1.00 46.69 131 ARG A N 1
ATOM 1059 C CA . ARG A 1 131 ? -31.256 6.365 50.318 1.00 46.69 131 ARG A CA 1
ATOM 1060 C C . ARG A 1 131 ? -31.897 5.244 49.508 1.00 46.69 131 ARG A C 1
ATOM 1062 O O . ARG A 1 131 ? -31.360 4.855 48.471 1.00 46.69 131 ARG A O 1
ATOM 1069 N N . SER A 1 132 ? -32.994 4.707 50.030 1.00 47.53 132 SER A N 1
ATOM 1070 C CA . SER A 1 132 ? -33.917 3.894 49.256 1.00 47.53 132 SER A CA 1
ATOM 1071 C C . SER A 1 132 ? -34.261 4.679 47.996 1.00 47.53 132 SER A C 1
ATOM 1073 O O . SER A 1 132 ? -34.574 5.868 48.077 1.00 47.53 132 SER A O 1
ATOM 1075 N N . VAL A 1 133 ? -34.143 4.044 46.833 1.00 46.31 133 VAL A N 1
ATOM 1076 C CA . VAL A 1 133 ? -34.743 4.575 45.612 1.00 46.31 133 VAL A CA 1
ATOM 1077 C C . VAL A 1 133 ? -36.243 4.553 45.874 1.00 46.31 133 VAL A C 1
ATOM 1079 O O . VAL A 1 133 ? -36.828 3.480 45.983 1.00 46.31 133 VAL A O 1
ATOM 1082 N N . ASN A 1 134 ? -36.839 5.726 46.092 1.00 47.69 134 ASN A N 1
ATOM 1083 C CA . ASN A 1 134 ? -38.289 5.857 46.132 1.00 47.69 134 ASN A CA 1
ATOM 1084 C C . ASN A 1 134 ? -38.851 5.355 44.796 1.00 47.69 134 ASN A C 1
ATOM 1086 O O . ASN A 1 134 ? -38.232 5.580 43.752 1.00 47.69 134 ASN A O 1
ATOM 1090 N N . ASP A 1 135 ? -39.994 4.672 44.863 1.00 42.00 135 ASP A N 1
ATOM 1091 C CA . ASP A 1 135 ? -40.729 4.103 43.734 1.00 42.00 135 ASP A CA 1
ATOM 1092 C C . ASP A 1 135 ? -40.632 4.953 42.460 1.00 42.00 135 ASP A C 1
ATOM 1094 O O . ASP A 1 135 ? -40.997 6.132 42.432 1.00 42.00 135 ASP A O 1
ATOM 1098 N N . TRP A 1 136 ? -40.185 4.319 41.375 1.00 44.78 136 TRP A N 1
ATOM 1099 C CA . TRP A 1 136 ? -40.073 4.891 40.030 1.00 44.78 136 TRP A CA 1
ATOM 1100 C C . TRP A 1 136 ? -41.449 5.084 39.363 1.00 44.78 136 TRP A C 1
ATOM 1102 O O . TRP A 1 136 ? -41.613 4.866 38.171 1.00 44.78 136 TRP A O 1
ATOM 1112 N N . ASN A 1 137 ? -42.467 5.503 40.109 1.00 51.25 137 ASN A N 1
ATOM 1113 C CA . ASN A 1 137 ? -43.761 5.852 39.523 1.00 51.25 137 ASN A CA 1
ATOM 1114 C C . ASN A 1 137 ? -43.842 7.335 39.122 1.00 51.25 137 ASN A C 1
ATOM 1116 O O . ASN A 1 137 ? -44.821 7.734 38.504 1.00 51.25 137 ASN A O 1
ATOM 1120 N N . SER A 1 138 ? -42.811 8.146 39.418 1.00 48.81 138 SER A N 1
ATOM 1121 C CA . SER A 1 138 ? -42.826 9.598 39.150 1.00 48.81 138 SER A CA 1
ATOM 1122 C C . SER A 1 138 ? -41.577 10.161 38.439 1.00 48.81 138 SER A C 1
ATOM 1124 O O . SER A 1 138 ? -41.622 11.251 37.876 1.00 48.81 138 SER A O 1
ATOM 1126 N N . THR A 1 139 ? -40.456 9.427 38.392 1.00 54.25 139 THR A N 1
ATOM 1127 C CA . THR A 1 139 ? -39.154 9.963 37.922 1.00 54.25 139 THR A CA 1
ATOM 1128 C C . THR A 1 139 ? -38.921 9.846 36.412 1.00 54.25 139 THR A C 1
ATOM 1130 O O . THR A 1 139 ? -37.953 10.401 35.892 1.00 54.25 139 THR A O 1
ATOM 1133 N N . GLY A 1 140 ? -39.801 9.151 35.680 1.00 55.06 140 GLY A N 1
ATOM 1134 C CA . GLY A 1 140 ? -39.695 9.034 34.221 1.00 55.06 140 GLY A CA 1
ATOM 1135 C C . GLY A 1 140 ? -39.703 10.400 33.529 1.00 55.06 140 GLY A C 1
ATOM 1136 O O . GLY A 1 140 ? -38.894 10.646 32.639 1.00 55.06 140 GLY A O 1
ATOM 1137 N N . ASN A 1 141 ? -40.534 11.329 34.010 1.00 59.91 141 ASN A N 1
ATOM 1138 C CA . ASN A 1 141 ? -40.656 12.660 33.417 1.00 59.91 141 ASN A CA 1
ATOM 1139 C C . ASN A 1 141 ? -39.462 13.577 33.731 1.00 59.91 141 ASN A C 1
ATOM 1141 O O . ASN A 1 141 ? -39.152 14.455 32.931 1.00 59.91 141 ASN A O 1
ATOM 1145 N N . ASP A 1 142 ? -38.766 13.392 34.857 1.00 64.88 142 ASP A N 1
ATOM 1146 C CA . ASP A 1 142 ? -37.625 14.247 35.223 1.00 64.88 142 ASP A CA 1
ATOM 1147 C C . ASP A 1 142 ? -36.336 13.862 34.489 1.00 64.88 142 ASP A C 1
ATOM 1149 O O . ASP A 1 142 ? -35.519 14.731 34.179 1.00 64.88 142 ASP A O 1
ATOM 1153 N N . PHE A 1 143 ? -36.172 12.586 34.136 1.00 66.94 143 PHE A N 1
ATOM 1154 C CA . PHE A 1 143 ? -35.048 12.142 33.312 1.00 66.94 143 PHE A CA 1
ATOM 1155 C C . PHE A 1 143 ? -35.092 12.770 31.912 1.00 66.94 143 PHE A C 1
ATOM 1157 O O . PHE A 1 143 ? -34.088 13.302 31.442 1.00 66.94 143 PHE A O 1
ATOM 1164 N N . PHE A 1 144 ? -36.269 12.807 31.280 1.00 63.91 144 PHE A N 1
ATOM 1165 C CA . PHE A 1 144 ? -36.435 13.436 29.964 1.00 63.91 144 PHE A CA 1
ATOM 1166 C C . PHE A 1 144 ? -36.373 14.971 29.999 1.00 63.91 144 PHE A C 1
ATOM 1168 O O . PHE A 1 144 ? -36.137 15.586 28.963 1.00 63.91 144 PHE A O 1
ATOM 1175 N N . LYS A 1 145 ? -36.489 15.608 31.176 1.00 68.75 145 LYS A N 1
ATOM 1176 C CA . LYS A 1 145 ? -36.125 17.030 31.338 1.00 68.75 145 LYS A CA 1
ATOM 1177 C C . LYS A 1 145 ? -34.611 17.242 31.296 1.00 68.75 145 LYS A C 1
ATOM 1179 O O . LYS A 1 145 ? -34.162 18.275 30.808 1.00 68.75 145 LYS A O 1
ATOM 1184 N N . GLN A 1 146 ? -33.834 16.294 31.825 1.00 70.00 146 GLN A N 1
ATOM 1185 C CA . GLN A 1 146 ? -32.368 16.366 31.836 1.00 70.00 146 GLN A CA 1
ATOM 1186 C C . GLN A 1 146 ? -31.766 15.944 30.493 1.00 70.00 146 GLN A C 1
ATOM 1188 O O . GLN A 1 146 ? -30.773 16.523 30.058 1.00 70.00 146 GLN A O 1
ATOM 1193 N N . ILE A 1 147 ? -32.377 14.961 29.828 1.00 72.31 147 ILE A N 1
ATOM 1194 C CA . ILE A 1 147 ? -31.943 14.443 28.529 1.00 72.31 147 ILE A CA 1
ATOM 1195 C C . ILE A 1 147 ? -33.153 14.438 27.583 1.00 72.31 147 ILE A C 1
ATOM 1197 O O . ILE A 1 147 ? -33.839 13.418 27.463 1.00 72.31 147 ILE A O 1
ATOM 1201 N N . PRO A 1 148 ? -33.458 15.575 26.931 1.00 69.56 148 PRO A N 1
ATOM 1202 C CA . PRO A 1 148 ? -34.594 15.660 26.027 1.00 69.56 148 PRO A CA 1
ATOM 1203 C C . PRO A 1 148 ? -34.345 14.801 24.787 1.00 69.56 148 PRO A C 1
ATOM 1205 O O . PRO A 1 148 ? -33.336 14.948 24.096 1.00 69.56 148 PRO A O 1
ATOM 1208 N N . LEU A 1 149 ? -35.287 13.905 24.492 1.00 75.12 149 LEU A N 1
ATOM 1209 C CA . LEU A 1 149 ? -35.309 13.171 23.232 1.00 75.12 149 LEU A CA 1
ATOM 1210 C C .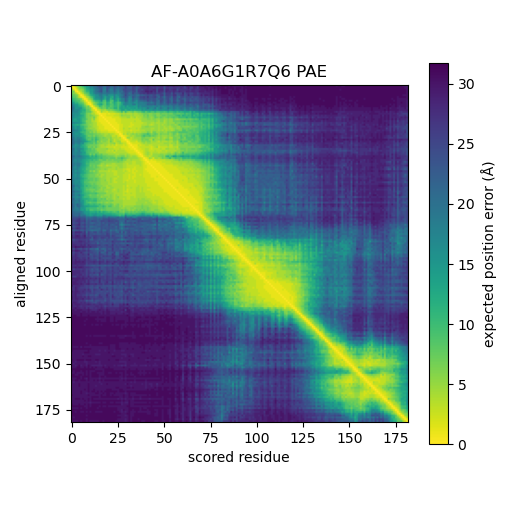 LEU A 1 149 ? -35.912 14.074 22.163 1.00 75.12 149 LEU A C 1
ATOM 1212 O O . LEU A 1 149 ? -37.062 14.497 22.273 1.00 75.12 149 LEU A O 1
ATOM 1216 N N . VAL A 1 150 ? -35.137 14.368 21.126 1.00 79.81 150 VAL A N 1
ATOM 1217 C CA . VAL A 1 150 ? -35.531 15.325 20.094 1.00 79.81 150 VAL A CA 1
ATOM 1218 C C . VAL A 1 150 ? -35.620 14.623 18.748 1.00 79.81 150 VAL A C 1
ATOM 1220 O O . VAL A 1 150 ? -34.695 13.925 18.334 1.00 79.81 150 VAL A O 1
ATOM 1223 N N . LYS A 1 151 ? -36.744 14.812 18.060 1.00 79.62 151 LYS A N 1
ATOM 1224 C CA . LYS A 1 151 ? -36.960 14.377 16.683 1.00 79.62 151 LYS A CA 1
ATOM 1225 C C . LYS A 1 151 ? -36.630 15.524 15.738 1.00 79.62 151 LYS A C 1
ATOM 1227 O O . LYS A 1 151 ? -37.139 16.635 15.889 1.00 79.62 151 LYS A O 1
ATOM 1232 N N . PHE A 1 152 ? -35.793 15.237 14.754 1.00 78.44 152 PHE A N 1
ATOM 1233 C CA . PHE A 1 152 ? -35.423 16.174 13.702 1.00 78.44 152 PHE A CA 1
ATOM 1234 C C . PHE A 1 152 ? -36.286 15.887 12.472 1.00 78.44 152 PHE A C 1
ATOM 1236 O O . PHE A 1 152 ? -36.474 14.727 12.108 1.00 78.44 152 PHE A O 1
ATOM 1243 N N . GLU A 1 153 ? -36.856 16.933 11.877 1.00 70.44 153 GLU A N 1
ATOM 1244 C CA . GLU A 1 153 ? -37.488 16.850 10.558 1.00 70.44 153 GLU A CA 1
ATOM 1245 C C . GLU A 1 153 ? -36.430 17.150 9.497 1.00 70.44 153 GLU A C 1
ATOM 1247 O O . GLU A 1 153 ? -35.684 18.127 9.618 1.00 70.44 153 GLU A O 1
ATOM 1252 N N . ASP A 1 154 ? -36.364 16.306 8.469 1.00 63.97 154 ASP A N 1
ATOM 1253 C CA . ASP A 1 154 ? -35.391 16.436 7.388 1.00 63.97 154 ASP A CA 1
ATOM 1254 C C . ASP A 1 154 ? -35.460 17.836 6.759 1.00 63.97 154 ASP A C 1
ATOM 1256 O O . ASP A 1 154 ? -36.539 18.381 6.521 1.00 63.97 154 ASP A O 1
ATOM 1260 N N . PHE A 1 155 ? -34.290 18.437 6.521 1.00 59.16 155 PHE A N 1
ATOM 1261 C CA . PHE A 1 155 ? -34.107 19.786 5.956 1.00 59.16 155 PHE A CA 1
ATOM 1262 C C . PHE A 1 155 ? -34.635 20.968 6.789 1.00 59.16 155 PHE A C 1
ATOM 1264 O O . PHE A 1 155 ? -34.422 22.124 6.411 1.00 59.16 155 PHE A O 1
ATOM 1271 N N . SER A 1 156 ? -35.256 20.730 7.946 1.00 63.41 156 SER A N 1
ATOM 1272 C CA . SER A 1 156 ? -35.710 21.790 8.846 1.00 63.41 156 SER A CA 1
ATOM 1273 C C . SER A 1 156 ? -34.634 22.129 9.879 1.00 63.41 156 SER A C 1
ATOM 1275 O O . SER A 1 156 ? -34.094 21.257 10.554 1.00 63.41 156 SER A O 1
ATOM 1277 N N . LYS A 1 157 ? -34.364 23.424 10.097 1.00 71.25 157 LYS A N 1
ATOM 1278 C CA . LYS A 1 157 ? -33.544 23.910 11.232 1.00 71.25 157 LYS A CA 1
ATOM 1279 C C . LYS A 1 157 ? -34.311 23.870 12.560 1.00 71.25 157 LYS A C 1
ATOM 1281 O O . LYS A 1 157 ? -34.087 24.704 13.439 1.00 71.25 157 LYS A O 1
ATOM 1286 N N . THR A 1 158 ? -35.256 22.945 12.690 1.00 72.19 158 THR A N 1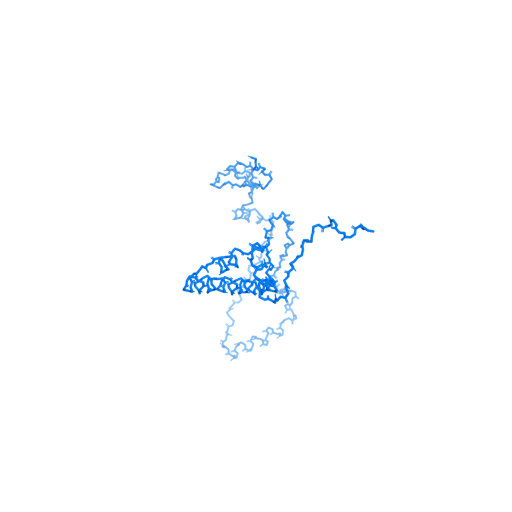
ATOM 1287 C CA . THR A 1 158 ? -36.180 22.866 13.815 1.00 72.19 158 THR A CA 1
ATOM 1288 C C . THR A 1 158 ? -36.182 21.455 14.365 1.00 72.19 158 THR A C 1
ATOM 1290 O O . THR A 1 158 ? -36.426 20.491 13.644 1.00 72.19 158 THR A O 1
ATOM 1293 N N . ALA A 1 159 ? -35.924 21.350 15.658 1.00 78.44 159 ALA A N 1
ATOM 1294 C CA . ALA A 1 159 ? -35.936 20.107 16.400 1.00 78.44 159 ALA A CA 1
ATOM 1295 C C . ALA A 1 159 ? -37.180 20.091 17.296 1.00 78.44 159 ALA A C 1
ATOM 1297 O O . ALA A 1 159 ? -37.472 21.091 17.957 1.00 78.44 159 ALA A O 1
ATOM 1298 N N . THR A 1 160 ? -37.926 18.989 17.302 1.00 81.06 160 THR A N 1
ATOM 1299 C CA . THR A 1 160 ? -39.149 18.847 18.103 1.00 81.06 160 THR A CA 1
ATOM 1300 C C . THR A 1 160 ? -38.890 17.887 19.251 1.00 81.06 160 THR A C 1
ATOM 1302 O O . THR A 1 160 ? -38.505 16.742 19.026 1.00 81.06 160 THR A O 1
ATOM 1305 N N . ASP A 1 161 ? -39.091 18.342 20.480 1.00 78.62 161 ASP A N 1
ATOM 1306 C CA . ASP A 1 161 ? -39.040 17.479 21.660 1.00 78.62 161 ASP A CA 1
ATOM 1307 C C . ASP A 1 161 ? -40.165 16.433 21.588 1.00 78.62 161 ASP A C 1
ATOM 1309 O O . ASP A 1 161 ? -41.331 16.775 21.377 1.00 78.62 161 ASP A O 1
ATOM 1313 N N . LEU A 1 162 ? -39.815 15.154 21.732 1.00 76.19 162 LEU A N 1
ATOM 1314 C CA . LEU A 1 162 ? -40.754 14.042 21.587 1.00 76.19 162 LEU A CA 1
ATOM 1315 C C . LEU A 1 162 ? -41.798 13.988 22.714 1.00 76.19 162 LEU A C 1
ATOM 1317 O O . LEU A 1 162 ? -42.858 13.395 22.530 1.00 76.19 162 LEU A O 1
ATOM 1321 N N . HIS A 1 163 ? -41.489 14.568 23.875 1.00 70.69 163 HIS A N 1
ATOM 1322 C CA . HIS A 1 163 ? -42.333 14.523 25.065 1.00 70.69 163 HIS A CA 1
ATOM 1323 C C . HIS A 1 163 ? -43.126 15.817 25.255 1.00 70.69 163 HIS A C 1
ATOM 1325 O O . HIS A 1 163 ? -44.326 15.770 25.514 1.00 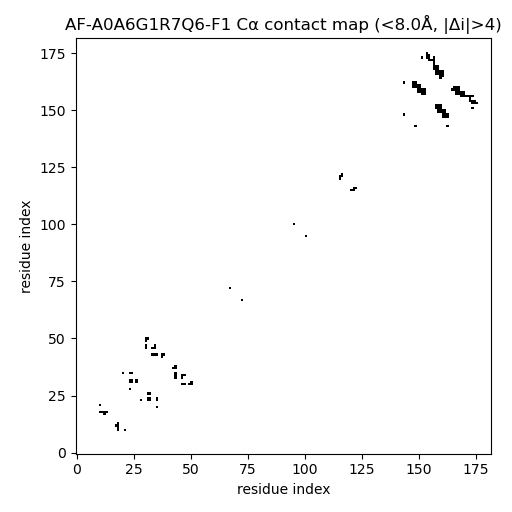70.69 163 HIS A O 1
ATOM 1331 N N . SER A 1 164 ? -42.478 16.977 25.103 1.00 72.31 164 SER A N 1
ATOM 1332 C CA . SER A 1 164 ? -43.153 18.276 25.260 1.00 72.31 164 SER A CA 1
ATOM 1333 C C . SER A 1 164 ? -43.792 18.798 23.969 1.00 72.31 164 SER A C 1
ATOM 1335 O O . SER A 1 164 ? -44.565 19.75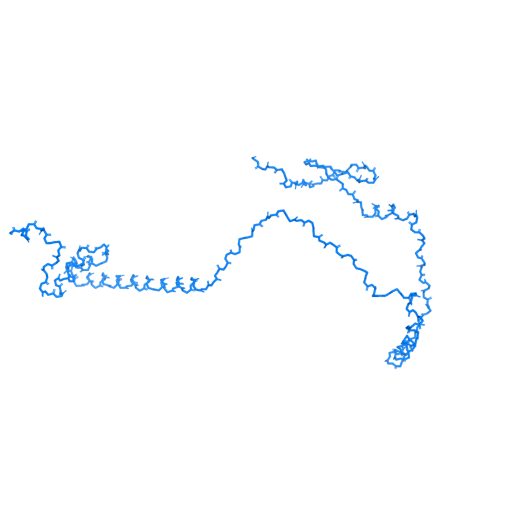4 24.011 1.00 72.31 164 SER A O 1
ATOM 1337 N N . GLY A 1 165 ? -43.450 18.218 22.810 1.00 73.56 165 GLY A N 1
ATOM 1338 C CA . GLY A 1 165 ? -43.867 18.715 21.494 1.00 73.56 165 GLY A CA 1
ATOM 1339 C C . GLY A 1 165 ? -43.288 20.092 21.148 1.00 73.56 165 GLY A C 1
ATOM 1340 O O . GLY A 1 165 ? -43.621 20.667 20.109 1.00 73.56 165 GLY A O 1
ATOM 1341 N N . GLN A 1 166 ? -42.430 20.647 22.010 1.00 76.19 166 GLN A N 1
ATOM 1342 C CA . GLN A 1 166 ? -41.887 21.983 21.849 1.00 76.19 166 GLN A CA 1
ATOM 1343 C C . GLN A 1 166 ? -40.869 21.993 20.709 1.00 76.19 166 GLN A C 1
ATOM 1345 O O . GLN A 1 166 ? -39.895 21.237 20.702 1.00 76.19 166 GLN A O 1
ATOM 1350 N N . LYS A 1 167 ? -41.084 22.890 19.747 1.00 80.31 167 LYS A N 1
ATOM 1351 C CA . LYS A 1 167 ? -40.166 23.116 18.632 1.00 80.31 167 LYS A CA 1
ATOM 1352 C C . LYS A 1 167 ? -39.073 24.099 19.045 1.00 80.31 167 LYS A C 1
ATOM 1354 O O . LYS A 1 167 ? -39.367 25.171 19.573 1.00 80.31 167 LYS A O 1
ATOM 1359 N N . ARG A 1 168 ? -37.813 23.756 18.786 1.00 76.12 168 ARG A N 1
ATOM 1360 C CA . ARG A 1 168 ? -36.649 24.619 19.024 1.00 76.12 168 ARG A CA 1
ATOM 1361 C C . ARG A 1 168 ? -35.860 24.791 17.738 1.00 76.12 168 ARG A C 1
ATOM 1363 O O . ARG A 1 168 ? -35.621 23.825 17.017 1.00 76.12 168 ARG A O 1
ATOM 1370 N N . LYS A 1 169 ? -35.448 26.026 17.459 1.00 76.50 169 LYS A N 1
ATOM 1371 C CA . LYS A 1 169 ? -34.560 26.323 16.336 1.00 76.50 169 LYS A CA 1
ATOM 1372 C C . LYS A 1 169 ? -33.141 25.898 16.705 1.00 76.50 169 LYS A C 1
ATOM 1374 O O . LYS A 1 169 ? -32.660 26.228 17.785 1.00 76.50 169 LYS A O 1
ATOM 1379 N N . ILE A 1 170 ? -32.497 25.166 15.814 1.00 73.88 170 ILE A N 1
ATOM 1380 C CA . ILE A 1 170 ? -31.142 24.634 15.969 1.00 73.88 170 ILE A CA 1
ATOM 1381 C C . ILE A 1 170 ? -30.232 25.257 14.913 1.00 73.88 170 ILE A C 1
ATOM 1383 O O . ILE A 1 170 ? -30.660 25.592 13.808 1.00 73.88 170 ILE A O 1
ATOM 1387 N N . GLU A 1 171 ? -28.967 25.438 15.271 1.00 67.44 171 GLU A N 1
ATOM 1388 C CA . GLU A 1 171 ? -27.987 26.139 14.435 1.00 67.44 171 GLU A CA 1
ATOM 1389 C C . GLU A 1 171 ? -27.344 25.220 13.376 1.00 67.44 171 GLU A C 1
ATOM 1391 O O . GLU A 1 171 ? -26.786 25.695 12.389 1.00 67.44 171 GLU A O 1
ATOM 1396 N N . GLY A 1 172 ? -27.505 23.899 13.526 1.00 63.16 172 GLY A N 1
ATOM 1397 C CA . GLY A 1 172 ? -27.015 22.877 12.598 1.00 63.16 172 GLY A CA 1
ATOM 1398 C C . GLY A 1 172 ? -28.067 22.386 11.598 1.00 63.16 172 GLY A C 1
ATOM 1399 O O . GLY A 1 172 ? -29.266 22.399 11.871 1.00 63.16 172 GLY A O 1
ATOM 1400 N N . SER A 1 173 ? -27.604 21.920 10.437 1.00 58.44 173 SER A N 1
ATOM 1401 C CA . SER A 1 173 ? -28.411 21.145 9.487 1.00 58.44 173 SER A CA 1
ATOM 1402 C C . SER A 1 173 ? -28.120 19.660 9.694 1.00 58.44 173 SER A C 1
ATOM 1404 O O . SER A 1 173 ? -26.966 19.238 9.667 1.00 58.44 173 SER A O 1
ATOM 1406 N N . VAL A 1 174 ? -29.165 18.872 9.952 1.00 59.44 174 VAL A N 1
ATOM 1407 C CA . VAL A 1 174 ? -29.061 17.412 10.024 1.00 59.44 174 VAL A CA 1
ATOM 1408 C C . VAL A 1 174 ? -29.357 16.882 8.629 1.00 59.44 174 VAL A C 1
ATOM 1410 O O . VAL A 1 174 ? -30.487 16.954 8.154 1.00 59.44 174 VAL A O 1
ATOM 1413 N N . PHE A 1 175 ? -28.321 16.411 7.944 1.00 56.03 175 PHE A N 1
ATOM 1414 C CA . PHE A 1 175 ? -28.460 15.803 6.627 1.00 56.03 175 PHE A CA 1
ATOM 1415 C C . PHE A 1 175 ? -28.776 14.318 6.800 1.00 56.03 175 PHE A C 1
ATOM 1417 O O . PHE A 1 175 ? -27.922 13.543 7.235 1.00 56.03 175 PHE A O 1
ATOM 1424 N N . HIS A 1 176 ? -29.995 13.906 6.451 1.00 51.94 176 HIS A N 1
ATOM 1425 C CA . HIS A 1 176 ? -30.298 12.488 6.289 1.00 51.94 176 HIS A CA 1
ATOM 1426 C C . HIS A 1 176 ? -29.637 11.998 4.996 1.00 51.94 176 HIS A C 1
ATOM 1428 O O . HIS A 1 176 ? -29.819 12.596 3.932 1.00 51.94 176 HIS A O 1
ATOM 1434 N N . LYS A 1 177 ? -28.866 10.906 5.077 1.00 50.91 177 LYS A N 1
ATOM 1435 C CA . LYS A 1 177 ? -28.048 10.356 3.973 1.00 50.91 177 LYS A CA 1
ATOM 1436 C C . LYS A 1 177 ? -28.868 9.929 2.739 1.00 50.91 177 LYS A C 1
ATOM 1438 O O . LYS A 1 177 ? -28.289 9.681 1.690 1.00 50.91 177 LYS A O 1
ATOM 1443 N N . ASP A 1 178 ? -30.194 9.871 2.856 1.00 49.22 178 ASP A N 1
ATOM 1444 C CA . ASP A 1 178 ? -31.110 9.538 1.758 1.00 49.22 178 ASP A CA 1
ATOM 1445 C C . ASP A 1 178 ? -31.486 10.775 0.903 1.00 49.22 178 ASP A C 1
ATOM 1447 O O . ASP A 1 178 ? -32.230 10.669 -0.069 1.00 49.22 178 ASP A O 1
ATOM 1451 N N . SER A 1 179 ? -30.924 11.946 1.222 1.00 47.59 179 SER A N 1
ATOM 1452 C CA . SER A 1 179 ? -30.978 13.144 0.384 1.00 47.59 179 SER A CA 1
ATOM 1453 C C . SER A 1 179 ? -29.993 12.982 -0.769 1.00 47.59 179 SER A C 1
ATOM 1455 O O . SER A 1 179 ? -28.803 13.266 -0.630 1.00 47.59 179 SER A O 1
ATOM 1457 N N . SER A 1 180 ? -30.479 12.465 -1.893 1.00 42.12 180 SER A N 1
ATOM 1458 C CA . SER A 1 180 ? -29.735 12.400 -3.146 1.00 42.12 180 SER A CA 1
ATOM 1459 C C . SER A 1 180 ? -29.176 13.782 -3.491 1.00 42.12 180 SER A C 1
ATOM 1461 O O . SER A 1 180 ? -29.919 14.688 -3.862 1.00 42.12 180 SER A O 1
ATOM 1463 N N . ILE A 1 181 ? -27.862 13.922 -3.351 1.00 42.72 181 ILE A N 1
ATOM 1464 C CA . ILE A 1 181 ? -27.070 14.956 -4.012 1.00 42.72 181 ILE A CA 1
ATOM 1465 C C . ILE A 1 181 ? -27.172 14.659 -5.511 1.00 42.72 181 ILE A C 1
ATOM 1467 O O . ILE A 1 181 ? -26.549 13.712 -5.995 1.00 42.72 181 ILE A O 1
ATOM 1471 N N . VAL A 1 182 ? -28.031 15.407 -6.201 1.00 37.66 182 VAL A N 1
ATOM 1472 C CA . VAL A 1 182 ? -28.017 15.570 -7.660 1.00 37.66 182 VAL A CA 1
ATOM 1473 C C . VAL A 1 182 ? -27.511 16.971 -7.942 1.00 37.66 182 VAL A C 1
ATOM 1475 O O . VAL A 1 182 ? -28.007 17.902 -7.266 1.00 37.66 182 VAL A O 1
#

Radius of gyration: 43.8 Å; Cα contacts (8 Å, |Δi|>4): 87; chains: 1; bounding box: 79×50×119 Å

Organism: NCBI:txid2861861

Solvent-accessible surface area (backbone atoms only — not comparable to full-atom values): 11829 Å² total; per-residue (Å²): 142,74,91,81,76,67,79,76,91,60,86,92,42,98,43,72,67,52,41,52,52,51,46,29,68,71,49,89,54,71,49,47,35,54,37,73,70,43,88,46,71,69,61,23,50,54,38,47,52,54,42,51,51,51,52,52,53,49,53,51,52,50,50,51,52,50,52,54,64,71,45,80,74,77,80,83,77,87,75,91,71,91,73,78,85,74,91,82,83,88,76,74,88,65,91,64,64,59,89,80,43,44,78,79,40,47,65,57,52,50,52,51,48,53,49,41,33,71,76,67,68,55,74,87,70,80,84,75,79,73,78,73,80,70,77,82,85,66,54,71,67,57,51,44,69,76,55,68,56,65,48,72,48,80,88,44,49,42,35,30,29,74,84,79,64,50,73,42,83,48,98,61,81,65,80,60,88,84,63,78,88,125

Secondary structure (DSSP, 8-state):
--TTSS---S---SSHHHHHHHHHHHSS-HHHHHHHH--SHHHHHHHHHHHHHHHHHHHHHHHHHHHHHHS-----------PPPPP-----S-SS-HHHHHHHHHHHHHHHHHHHHHHH---------PPP---TTSTHHHHHHHS--EEEPTT-SEEEETTT--EEE-SS----TTS---

Mean predicted aligned error: 20.11 Å

pLDDT: mean 76.28, std 15.51, range [37.66, 96.81]

Sequence (182 aa):
RIKRTLPVKGPQAPTLSELMRWYCLNTNTHGCRRIVVSRGRLRRFIWILLTLSAVGLILWQCAELLMNYYSASVSVTVQFQKLPFPAVTICNINPYKYSSMKDYLSELDKETKKALETFYGFSEGKSKVRRSVNDWNSTGNDFFKQIPLVKFEDFSKTATDLHSGQKRKIEGSVFHKDSSIV

InterPro domains:
  IPR001873 Epithelial sodium channel [PF00858] (23-152)
  IPR001873 Epithelial sodium channel [PR01078] (44-61)
  IPR001873 Epithelial sodium channel [PR01078] (81-97)
  IPR001873 Epithelial sodium channel [PTHR11690] (17-128)